Protein AF-A0A831L3G3-F1 (afdb_monomer_lite)

Structure (mmCIF, N/CA/C/O backbone):
data_AF-A0A831L3G3-F1
#
_entry.id   AF-A0A831L3G3-F1
#
loop_
_atom_site.group_PDB
_atom_site.id
_atom_site.type_symbol
_atom_site.label_atom_id
_atom_site.label_alt_id
_atom_site.label_comp_id
_atom_site.label_asym_id
_atom_site.label_entity_id
_atom_site.label_seq_id
_atom_site.pdbx_PDB_ins_code
_atom_site.Cartn_x
_atom_site.Cartn_y
_atom_site.Cartn_z
_atom_site.occupancy
_atom_site.B_iso_or_equiv
_atom_site.auth_seq_id
_atom_site.auth_comp_id
_atom_site.auth_asym_id
_atom_site.auth_atom_id
_atom_site.pdbx_PDB_model_num
ATOM 1 N N . MET A 1 1 ? 10.549 34.494 54.385 1.00 36.91 1 MET A N 1
ATOM 2 C CA . MET A 1 1 ? 11.029 34.010 53.073 1.00 36.91 1 MET A CA 1
ATOM 3 C C . MET A 1 1 ? 10.822 32.504 53.078 1.00 36.91 1 MET A C 1
ATOM 5 O O . MET A 1 1 ? 11.531 31.832 53.803 1.00 36.91 1 MET A O 1
ATOM 9 N N . ALA A 1 2 ? 9.693 31.962 52.619 1.00 36.47 2 ALA A N 1
ATOM 10 C CA . ALA A 1 2 ? 9.174 31.960 51.245 1.00 36.47 2 ALA A CA 1
ATOM 11 C C . ALA A 1 2 ? 10.222 31.425 50.256 1.00 36.47 2 ALA A C 1
ATOM 13 O O . ALA A 1 2 ? 11.212 32.097 49.989 1.00 36.47 2 ALA A O 1
ATOM 14 N N . GLY A 1 3 ? 9.981 30.210 49.768 1.00 32.12 3 GLY A N 1
ATOM 15 C CA . GLY A 1 3 ? 10.810 29.484 48.807 1.00 32.12 3 GLY A CA 1
ATOM 16 C C . GLY A 1 3 ? 10.182 28.121 48.523 1.00 32.12 3 GLY A C 1
ATOM 17 O O . GLY A 1 3 ? 10.725 27.090 48.896 1.00 32.12 3 GLY A O 1
ATOM 18 N N . MET A 1 4 ? 8.960 28.162 47.994 1.00 36.47 4 MET A N 1
ATOM 19 C CA . MET A 1 4 ? 8.080 27.034 47.696 1.00 36.47 4 MET A CA 1
ATOM 20 C C . MET A 1 4 ? 8.662 26.182 46.559 1.00 36.47 4 MET A C 1
ATOM 22 O O . MET A 1 4 ? 9.049 26.709 45.519 1.00 36.47 4 MET A O 1
ATOM 26 N N . VAL A 1 5 ? 8.707 24.868 46.776 1.00 42.56 5 VAL A N 1
ATOM 27 C CA . VAL A 1 5 ? 9.041 23.850 45.774 1.00 42.56 5 VAL A CA 1
ATOM 28 C C . VAL A 1 5 ? 7.926 23.815 44.727 1.00 42.56 5 VAL A C 1
ATOM 30 O O . VAL A 1 5 ? 6.792 23.467 45.045 1.00 42.56 5 VAL A O 1
ATOM 33 N N . LEU A 1 6 ? 8.243 24.165 43.481 1.00 36.78 6 LEU A N 1
ATOM 34 C CA . LEU A 1 6 ? 7.381 23.928 42.322 1.00 36.78 6 LEU A CA 1
ATOM 35 C C . LEU A 1 6 ? 7.695 22.533 41.768 1.00 36.78 6 LEU A C 1
ATOM 37 O O . LEU A 1 6 ? 8.490 22.365 40.849 1.00 36.78 6 LEU A O 1
ATOM 41 N N . LEU A 1 7 ? 7.075 21.518 42.372 1.00 40.22 7 LEU A N 1
ATOM 42 C CA . LEU A 1 7 ? 6.867 20.222 41.733 1.00 40.22 7 LEU A CA 1
ATOM 43 C C . LEU A 1 7 ? 5.755 20.427 40.703 1.00 40.22 7 LEU A C 1
ATOM 45 O O . LEU A 1 7 ? 4.578 20.509 41.051 1.00 40.22 7 LEU A O 1
ATOM 49 N N . GLY A 1 8 ? 6.153 20.597 39.443 1.00 34.41 8 GLY A N 1
ATOM 50 C CA . GLY A 1 8 ? 5.236 20.611 38.313 1.00 34.41 8 GLY A CA 1
ATOM 51 C C . GLY A 1 8 ? 4.519 19.270 38.240 1.00 34.41 8 GLY A C 1
ATOM 52 O O . GLY A 1 8 ? 5.101 18.264 37.845 1.00 34.41 8 GLY A O 1
ATOM 53 N N . VAL A 1 9 ? 3.260 19.263 38.664 1.00 39.62 9 VAL A N 1
ATOM 54 C CA . VAL A 1 9 ? 2.335 18.157 38.451 1.00 39.62 9 VAL A CA 1
ATOM 55 C C . VAL A 1 9 ? 2.093 18.092 36.946 1.00 39.62 9 VAL A C 1
ATOM 57 O O . VAL A 1 9 ? 1.363 18.914 36.399 1.00 39.62 9 VAL A O 1
ATOM 60 N N . MET A 1 10 ? 2.738 17.143 36.264 1.00 37.75 10 MET A N 1
ATOM 61 C CA . MET A 1 10 ? 2.259 16.707 34.958 1.00 37.75 10 MET A CA 1
ATOM 62 C C . MET A 1 10 ? 0.915 16.033 35.202 1.00 37.75 10 MET A C 1
ATOM 64 O O . MET A 1 10 ? 0.843 14.886 35.637 1.00 37.75 10 MET A O 1
ATOM 68 N N . THR A 1 11 ? -0.161 16.781 34.990 1.00 40.47 11 THR A N 1
ATOM 69 C CA . THR A 1 11 ? -1.482 16.204 34.795 1.00 40.47 11 THR A CA 1
ATOM 70 C C . THR A 1 11 ? -1.415 15.399 33.502 1.00 40.47 11 THR A C 1
ATOM 72 O O . THR A 1 11 ? -1.617 15.943 32.418 1.00 40.47 11 THR A O 1
ATOM 75 N N . ALA A 1 12 ? -1.077 14.113 33.608 1.00 42.53 12 ALA A N 1
ATOM 76 C CA . ALA A 1 12 ? -1.495 13.136 32.619 1.00 42.53 12 ALA A CA 1
ATOM 77 C C . ALA A 1 12 ? -3.026 13.215 32.602 1.00 42.53 12 ALA A C 1
ATOM 79 O O . ALA A 1 12 ? -3.686 12.756 33.536 1.00 42.53 12 ALA A O 1
ATOM 80 N N . GLY A 1 13 ? -3.585 13.921 31.617 1.00 40.03 13 GLY A N 1
ATOM 81 C CA . GLY A 1 13 ? -5.004 13.802 31.331 1.00 40.03 13 GLY A CA 1
ATOM 82 C C . GLY A 1 13 ? -5.242 12.328 31.048 1.00 40.03 13 GLY A C 1
ATOM 83 O O . GLY A 1 13 ? -4.620 11.782 30.143 1.00 40.03 13 GLY A O 1
ATOM 84 N N . CYS A 1 14 ? -6.045 11.663 31.876 1.00 44.00 14 CYS A N 1
ATOM 85 C CA . CYS A 1 14 ? -6.563 10.352 31.517 1.00 44.00 14 CYS A CA 1
ATOM 86 C C . CYS A 1 14 ? -7.507 10.595 30.343 1.00 44.00 14 CYS A C 1
ATOM 88 O O . CYS A 1 14 ? -8.668 10.934 30.560 1.00 44.00 14 CYS A O 1
ATOM 90 N N . ILE A 1 15 ? -6.970 10.529 29.126 1.00 56.84 15 ILE A N 1
ATOM 91 C CA . ILE A 1 15 ? -7.780 10.395 27.922 1.00 56.84 15 ILE A CA 1
ATOM 92 C C . ILE A 1 15 ? -8.532 9.078 28.093 1.00 56.84 15 ILE A C 1
ATOM 94 O O . ILE A 1 15 ? -7.974 8.081 28.565 1.00 56.84 15 ILE A O 1
ATOM 98 N N . SER A 1 16 ? -9.834 9.115 27.851 1.00 67.62 16 SER A N 1
ATOM 99 C CA . SER A 1 16 ? -10.646 7.908 27.953 1.00 67.62 16 SER A CA 1
ATOM 100 C C . SER A 1 16 ? -10.389 7.002 26.747 1.00 67.62 16 SER A C 1
ATOM 102 O O . SER A 1 16 ? -10.106 7.480 25.654 1.00 67.62 16 SER A O 1
ATOM 104 N N . THR A 1 17 ? -10.545 5.690 26.921 1.00 77.75 17 THR A N 1
ATOM 105 C CA . THR A 1 17 ? -10.412 4.713 25.824 1.00 77.75 17 THR A CA 1
ATOM 106 C C . THR A 1 17 ? -11.330 5.029 24.634 1.00 77.75 17 THR A C 1
ATOM 108 O O . THR A 1 17 ? -10.999 4.711 23.500 1.00 77.75 17 THR A O 1
ATOM 111 N N . GLU A 1 18 ? -12.472 5.678 24.878 1.00 83.44 18 GLU A N 1
ATOM 112 C CA . GLU A 1 18 ? -13.407 6.122 23.836 1.00 83.44 18 GLU A CA 1
ATOM 113 C C . GLU A 1 18 ? -12.810 7.243 22.967 1.00 83.44 18 GLU A C 1
ATOM 115 O O . GLU A 1 18 ? -12.861 7.162 21.743 1.00 83.44 18 GLU A O 1
ATOM 120 N N . GLU A 1 19 ? -12.151 8.235 23.577 1.00 86.12 19 GLU A N 1
ATOM 121 C CA . GLU A 1 19 ? -11.473 9.319 22.849 1.00 86.12 19 GLU A CA 1
ATOM 122 C C . GLU A 1 19 ? -10.287 8.805 22.012 1.00 86.12 19 GLU A C 1
ATOM 124 O O . GLU A 1 19 ? -10.089 9.263 20.887 1.00 86.12 19 GLU A O 1
ATOM 129 N N . GLU A 1 20 ? -9.519 7.836 22.525 1.00 87.19 20 GLU A N 1
ATOM 130 C CA . GLU A 1 20 ? -8.403 7.207 21.796 1.00 87.19 20 GLU A CA 1
ATOM 131 C C . GLU A 1 20 ? -8.887 6.423 20.562 1.00 87.19 20 GLU A C 1
ATOM 133 O O . GLU A 1 20 ? -8.280 6.484 19.488 1.00 87.19 20 GLU A O 1
ATOM 138 N N . VAL A 1 21 ? -10.005 5.703 20.701 1.00 90.69 21 VAL A N 1
ATOM 139 C CA . VAL A 1 21 ? -10.651 4.959 19.609 1.00 90.69 21 VAL A CA 1
ATOM 140 C C . VAL A 1 21 ? -11.196 5.910 18.539 1.00 90.69 21 VAL A C 1
ATOM 142 O O . VAL A 1 21 ? -10.966 5.688 17.346 1.00 90.69 21 VAL A O 1
ATOM 145 N N . ASP A 1 22 ? -11.854 6.997 18.944 1.00 92.56 22 ASP A N 1
ATOM 146 C CA . ASP A 1 22 ? -12.369 8.014 18.023 1.00 92.56 22 ASP A CA 1
ATOM 147 C C . ASP A 1 22 ? -11.246 8.728 17.256 1.00 92.56 22 ASP A C 1
ATOM 149 O O . ASP A 1 22 ? -11.358 8.961 16.045 1.00 92.56 22 ASP A O 1
ATOM 153 N N . GLU A 1 23 ? -10.137 9.046 17.930 1.00 92.75 23 GLU A N 1
ATOM 154 C CA . GLU A 1 23 ? -8.957 9.626 17.289 1.00 92.75 23 GLU A CA 1
ATOM 155 C C . GLU A 1 23 ? -8.369 8.669 16.245 1.00 92.75 23 GLU A C 1
ATOM 157 O O . GLU A 1 23 ? -8.164 9.067 15.092 1.00 92.75 23 GLU A O 1
ATOM 162 N N . ALA A 1 24 ? -8.164 7.400 16.609 1.00 94.31 24 ALA A N 1
ATOM 163 C CA . ALA A 1 24 ? -7.641 6.394 15.691 1.00 94.31 24 ALA A CA 1
ATOM 164 C C . ALA A 1 24 ? -8.543 6.208 14.468 1.00 94.31 24 ALA A C 1
ATOM 166 O O . ALA A 1 24 ? -8.056 6.170 13.339 1.00 94.31 24 ALA A O 1
ATOM 167 N N . ARG A 1 25 ? -9.864 6.162 14.664 1.00 94.56 25 ARG A N 1
ATOM 168 C CA . ARG A 1 25 ? -10.847 6.073 13.578 1.00 94.56 25 ARG A CA 1
ATOM 169 C C . ARG A 1 25 ? -10.761 7.280 12.640 1.00 94.56 25 ARG A C 1
ATOM 171 O O . ARG A 1 25 ? -10.766 7.119 11.419 1.00 94.56 25 ARG A O 1
ATOM 178 N N . SER A 1 26 ? -10.661 8.487 13.197 1.00 96.19 26 SER A N 1
ATOM 179 C CA . SER A 1 26 ? -10.530 9.728 12.426 1.00 96.19 26 SER A CA 1
ATOM 180 C C . SER A 1 26 ? -9.242 9.751 11.595 1.00 96.19 26 SER A C 1
ATOM 182 O O . SER A 1 26 ? -9.272 10.041 10.395 1.00 96.19 26 SER A O 1
ATOM 184 N N . LEU A 1 27 ? -8.111 9.390 12.207 1.00 96.50 27 LEU A N 1
ATOM 185 C CA . LEU A 1 27 ? -6.812 9.320 11.538 1.00 96.50 27 LEU A CA 1
ATOM 186 C C . LEU A 1 27 ? -6.778 8.223 10.468 1.00 96.50 27 LEU A C 1
ATOM 188 O O . LEU A 1 27 ? -6.324 8.484 9.353 1.00 96.50 27 LEU A O 1
ATOM 192 N N . MET A 1 28 ? -7.330 7.043 10.754 1.00 96.50 28 MET A N 1
ATOM 193 C CA . MET A 1 28 ? -7.447 5.956 9.784 1.00 96.50 28 MET A CA 1
ATOM 194 C C . MET A 1 28 ? -8.277 6.387 8.569 1.00 96.50 28 MET A C 1
ATOM 196 O O . MET A 1 28 ? -7.815 6.247 7.439 1.00 96.50 28 MET A O 1
ATOM 200 N N . ALA A 1 29 ? -9.452 6.992 8.778 1.00 95.81 29 ALA A N 1
ATOM 201 C CA . ALA A 1 29 ? -10.283 7.488 7.681 1.00 95.81 29 ALA A CA 1
ATOM 202 C C . ALA A 1 29 ? -9.549 8.542 6.833 1.00 95.81 29 ALA A C 1
ATOM 204 O O . ALA A 1 29 ? -9.669 8.576 5.607 1.00 95.81 29 ALA A O 1
ATOM 205 N N . LYS A 1 30 ? -8.746 9.398 7.473 1.00 96.62 30 LYS A N 1
ATOM 206 C CA . LYS A 1 30 ? -7.916 10.392 6.787 1.00 96.62 30 LYS A CA 1
ATOM 207 C C . LYS A 1 30 ? -6.805 9.743 5.950 1.00 96.62 30 LYS A C 1
ATOM 209 O O . LYS A 1 30 ? -6.562 10.190 4.825 1.00 96.62 30 LYS A O 1
ATOM 214 N N . GLY A 1 31 ? -6.163 8.698 6.473 1.00 96.38 31 GLY A N 1
ATOM 215 C CA . GLY A 1 31 ? -5.193 7.880 5.744 1.00 96.38 31 GLY A CA 1
ATOM 216 C C . GLY A 1 31 ? -5.830 7.179 4.541 1.00 96.38 31 GLY A C 1
ATOM 217 O O . GLY A 1 31 ? -5.303 7.263 3.431 1.00 96.38 31 GLY A O 1
ATOM 218 N N . ASP A 1 32 ? -7.016 6.592 4.718 1.00 96.12 32 ASP A N 1
ATOM 219 C CA . ASP A 1 32 ? -7.775 5.933 3.647 1.00 96.12 32 ASP A CA 1
ATOM 220 C C . ASP A 1 32 ? -8.143 6.909 2.521 1.00 96.12 32 ASP A C 1
ATOM 222 O O . ASP A 1 32 ? -7.976 6.588 1.344 1.00 96.12 32 ASP A O 1
ATOM 226 N N . VAL A 1 33 ? -8.576 8.132 2.852 1.00 96.44 33 VAL A N 1
ATOM 227 C CA . VAL A 1 33 ? -8.851 9.179 1.851 1.00 96.44 33 VAL A CA 1
ATOM 228 C C . VAL A 1 33 ? -7.597 9.517 1.045 1.00 96.44 33 VAL A C 1
ATOM 230 O O . VAL A 1 33 ? -7.672 9.656 -0.177 1.00 96.44 33 VAL A O 1
ATOM 233 N N . ARG A 1 34 ? -6.435 9.636 1.696 1.00 95.00 34 ARG A N 1
ATOM 234 C CA . ARG A 1 34 ? -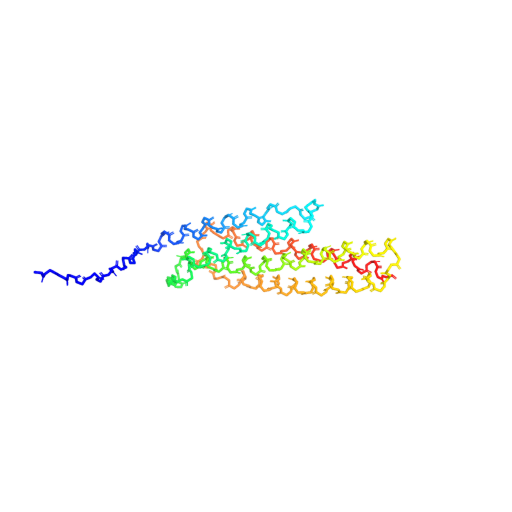5.169 9.922 1.006 1.00 95.00 34 ARG A CA 1
ATOM 235 C C . ARG A 1 34 ? -4.745 8.775 0.101 1.00 95.00 34 ARG A C 1
ATOM 237 O O . ARG A 1 34 ? -4.423 9.031 -1.059 1.00 95.00 34 ARG A O 1
ATOM 244 N N . LEU A 1 35 ? -4.813 7.540 0.592 1.00 94.88 35 LEU A N 1
ATOM 245 C CA . LEU A 1 35 ? -4.522 6.341 -0.188 1.00 94.88 35 LEU A CA 1
ATOM 246 C C . LEU A 1 35 ? -5.444 6.235 -1.415 1.00 94.88 35 LEU A C 1
ATOM 248 O O . LEU A 1 35 ? -4.971 6.013 -2.527 1.00 94.88 35 LEU A O 1
ATOM 252 N N . ALA A 1 36 ? -6.746 6.466 -1.238 1.00 94.06 36 ALA A N 1
ATOM 253 C CA . ALA A 1 36 ? -7.723 6.447 -2.326 1.00 94.06 36 ALA A CA 1
ATOM 254 C C . ALA A 1 36 ? -7.556 7.613 -3.320 1.00 94.06 36 ALA A C 1
ATOM 256 O O . ALA A 1 36 ? -7.992 7.510 -4.464 1.00 94.06 36 ALA A O 1
ATOM 257 N N . SER A 1 37 ? -6.928 8.719 -2.906 1.00 95.75 37 SER A N 1
ATOM 258 C CA . SER A 1 37 ? -6.680 9.890 -3.761 1.00 95.75 37 SER A CA 1
ATOM 259 C C . SER A 1 37 ? -5.496 9.739 -4.720 1.00 95.75 37 SER A C 1
ATOM 261 O O . SER A 1 37 ? -5.232 10.653 -5.510 1.00 95.75 37 SER A O 1
ATOM 263 N N . VAL A 1 38 ? -4.747 8.637 -4.630 1.00 96.62 38 VAL A N 1
ATOM 264 C CA . VAL A 1 38 ? -3.646 8.338 -5.547 1.00 96.62 38 VAL A CA 1
ATOM 265 C C . VAL A 1 38 ? -4.219 7.977 -6.915 1.00 96.62 38 VAL A C 1
ATOM 267 O O . VAL A 1 38 ? -4.827 6.918 -7.086 1.00 96.62 38 VAL A O 1
ATOM 270 N N . ASP A 1 39 ? -3.989 8.834 -7.908 1.00 95.56 39 ASP A N 1
ATOM 271 C CA . ASP A 1 39 ? -4.272 8.511 -9.301 1.00 95.56 39 ASP A CA 1
ATOM 272 C C . ASP A 1 39 ? -3.010 7.964 -9.958 1.00 95.56 39 ASP A C 1
ATOM 274 O O . ASP A 1 39 ? -2.217 8.667 -10.578 1.00 95.56 39 ASP A O 1
ATOM 278 N N . TRP A 1 40 ? -2.867 6.652 -9.860 1.00 92.81 40 TRP A N 1
ATOM 279 C CA . TRP A 1 40 ? -1.750 5.898 -10.408 1.00 92.81 40 TRP A CA 1
ATOM 280 C C . TRP A 1 40 ? -1.551 5.985 -11.931 1.00 92.81 40 TRP A C 1
ATOM 282 O O . TRP A 1 40 ? -0.630 5.354 -12.454 1.00 92.81 40 TRP A O 1
ATOM 292 N N . ASN A 1 41 ? -2.451 6.639 -12.666 1.00 90.75 41 ASN A N 1
ATOM 293 C CA . ASN A 1 41 ? -2.335 6.800 -14.114 1.00 90.75 41 ASN A CA 1
ATOM 294 C C . ASN A 1 41 ? -1.919 8.218 -14.514 1.00 90.75 41 ASN A C 1
ATOM 296 O O . ASN A 1 41 ? -1.439 8.403 -15.631 1.00 90.75 41 ASN A O 1
ATOM 300 N N . THR A 1 42 ? -2.143 9.210 -13.647 1.00 93.06 42 THR A N 1
ATOM 301 C CA . THR A 1 42 ? -1.933 10.626 -13.980 1.00 93.06 42 THR A CA 1
ATOM 302 C C . THR A 1 42 ? -0.991 11.345 -13.023 1.00 93.06 42 THR A C 1
ATOM 304 O O . THR A 1 42 ? -0.301 12.273 -13.450 1.00 93.06 42 THR A O 1
ATOM 307 N N . ASP A 1 43 ? -0.916 10.920 -11.761 1.00 95.50 43 ASP A N 1
ATOM 308 C CA . ASP A 1 43 ? 0.006 11.505 -10.799 1.00 95.50 43 ASP A CA 1
ATOM 309 C C . ASP A 1 43 ? 1.458 11.129 -11.159 1.00 95.50 43 ASP A C 1
ATOM 311 O O . ASP A 1 43 ? 1.756 9.956 -11.406 1.00 95.50 43 ASP A O 1
ATOM 315 N N . PRO A 1 44 ? 2.401 12.090 -11.159 1.00 93.25 44 PRO A N 1
ATOM 316 C CA . PRO A 1 44 ? 3.817 11.774 -11.304 1.00 93.25 44 PRO A CA 1
ATOM 317 C C . PRO A 1 44 ? 4.351 11.056 -10.047 1.00 93.25 44 PRO A C 1
ATOM 319 O O . PRO A 1 44 ? 3.819 11.284 -8.954 1.00 93.25 44 PRO A O 1
ATOM 322 N N . PRO A 1 45 ? 5.441 10.265 -10.153 1.00 91.50 45 PRO A N 1
ATOM 323 C CA . PRO A 1 45 ? 5.944 9.431 -9.056 1.00 91.50 45 PRO A CA 1
ATOM 324 C C . PRO A 1 45 ? 6.111 10.164 -7.719 1.00 91.50 45 PRO A C 1
ATOM 326 O O . PRO A 1 45 ? 5.593 9.703 -6.710 1.00 91.50 45 PRO A O 1
ATOM 329 N N . GLY A 1 46 ? 6.708 11.361 -7.713 1.00 92.81 46 GLY A N 1
ATOM 330 C CA . GLY A 1 46 ? 6.890 12.134 -6.476 1.00 92.81 46 GLY A CA 1
ATOM 331 C C . GLY A 1 46 ? 5.588 12.640 -5.832 1.00 92.81 46 GLY A C 1
ATOM 332 O O . GLY A 1 46 ? 5.540 12.857 -4.624 1.00 92.81 46 GLY A O 1
ATOM 333 N N . ILE A 1 47 ? 4.506 12.817 -6.603 1.00 96.81 47 ILE A N 1
ATOM 334 C CA . ILE A 1 47 ? 3.185 13.161 -6.046 1.00 96.81 47 ILE A CA 1
ATOM 335 C C . ILE A 1 47 ? 2.511 11.921 -5.460 1.00 96.81 47 ILE A C 1
ATOM 337 O O . ILE A 1 47 ? 1.898 12.018 -4.396 1.00 96.81 47 ILE A O 1
ATOM 341 N N . ILE A 1 48 ? 2.650 10.765 -6.118 1.00 97.56 48 ILE A N 1
ATOM 342 C CA . ILE A 1 48 ? 2.199 9.479 -5.573 1.00 97.56 48 ILE A CA 1
ATOM 343 C C . ILE A 1 48 ? 2.911 9.217 -4.242 1.00 97.56 48 ILE A C 1
ATOM 345 O O . ILE A 1 48 ? 2.244 9.009 -3.230 1.00 97.56 48 ILE A O 1
ATOM 349 N N . GLU A 1 49 ? 4.241 9.316 -4.223 1.00 97.56 49 GLU A N 1
ATOM 350 C CA . GLU A 1 49 ? 5.069 9.135 -3.028 1.00 97.56 49 GLU A CA 1
ATOM 351 C C . GLU A 1 49 ? 4.595 10.036 -1.883 1.00 97.56 49 GLU A C 1
ATOM 353 O O . GLU A 1 49 ? 4.287 9.554 -0.796 1.00 97.56 49 GLU A O 1
ATOM 358 N N . ALA A 1 50 ? 4.436 11.341 -2.133 1.00 97.88 50 ALA A N 1
ATOM 359 C CA . ALA A 1 50 ? 4.005 12.290 -1.110 1.00 97.88 50 ALA A CA 1
ATOM 360 C C . ALA A 1 50 ? 2.626 11.947 -0.515 1.00 97.88 50 ALA A C 1
ATOM 362 O O . ALA A 1 50 ? 2.424 12.076 0.697 1.00 97.88 50 ALA A O 1
ATOM 363 N N . LYS A 1 51 ? 1.672 11.497 -1.343 1.00 98.12 51 LYS A N 1
ATOM 364 C CA . LYS A 1 51 ? 0.346 11.053 -0.879 1.00 98.12 51 LYS A CA 1
ATOM 365 C C . LYS A 1 51 ? 0.449 9.787 -0.026 1.00 98.12 51 LYS A C 1
ATOM 367 O O . LYS A 1 51 ? -0.193 9.722 1.024 1.00 98.12 51 LYS A O 1
ATOM 372 N N . LEU A 1 52 ? 1.261 8.817 -0.449 1.00 98.19 52 LEU A N 1
ATOM 373 C CA . LEU A 1 52 ? 1.471 7.554 0.261 1.00 98.19 52 LEU A CA 1
ATOM 374 C C . LEU A 1 52 ? 2.198 7.758 1.593 1.00 98.19 52 LEU A C 1
ATOM 376 O O . LEU A 1 52 ? 1.731 7.260 2.611 1.00 98.19 52 LEU A O 1
ATOM 380 N N . VAL A 1 53 ? 3.269 8.556 1.628 1.00 98.31 53 VAL A N 1
ATOM 381 C CA . VAL A 1 53 ? 3.977 8.913 2.870 1.00 98.31 53 VAL A CA 1
ATOM 382 C C . VAL A 1 53 ? 3.042 9.630 3.841 1.00 98.31 53 VAL A C 1
ATOM 384 O O . VAL A 1 53 ? 3.026 9.321 5.030 1.00 98.31 53 VAL A O 1
ATOM 387 N N . ALA A 1 54 ? 2.215 10.559 3.351 1.00 97.75 54 ALA A N 1
ATOM 388 C CA . ALA A 1 54 ? 1.238 11.228 4.200 1.00 97.75 54 ALA A CA 1
ATOM 389 C C . ALA A 1 54 ? 0.198 10.249 4.770 1.00 97.75 54 ALA A C 1
ATOM 391 O O . ALA A 1 54 ? -0.105 10.342 5.956 1.00 97.75 54 ALA A O 1
ATOM 392 N N . ALA A 1 55 ? -0.307 9.310 3.959 1.00 98.12 55 ALA A N 1
ATOM 393 C CA . ALA A 1 55 ? -1.222 8.264 4.419 1.00 98.12 55 ALA A CA 1
ATOM 394 C C . ALA A 1 55 ? -0.565 7.353 5.467 1.00 98.12 55 ALA A C 1
ATOM 396 O O . ALA A 1 55 ? -1.164 7.081 6.503 1.00 98.12 55 ALA A O 1
ATOM 397 N N . HIS A 1 56 ? 0.684 6.937 5.230 1.00 98.19 56 HIS A N 1
ATOM 398 C CA . HIS A 1 56 ? 1.465 6.132 6.167 1.00 98.19 56 HIS A CA 1
ATOM 399 C C . HIS A 1 56 ? 1.576 6.815 7.533 1.00 98.19 56 HIS A C 1
ATOM 401 O O . HIS A 1 56 ? 1.293 6.196 8.550 1.00 98.19 56 HIS A O 1
ATOM 407 N N . ILE A 1 57 ? 1.896 8.113 7.553 1.00 97.94 57 ILE A N 1
ATOM 408 C CA . ILE A 1 57 ? 1.980 8.897 8.791 1.00 97.94 57 ILE A CA 1
ATOM 409 C C . ILE A 1 57 ? 0.639 8.923 9.534 1.00 97.94 57 ILE A C 1
ATOM 411 O O . ILE A 1 57 ? 0.631 8.802 10.757 1.00 97.94 57 ILE A O 1
ATOM 415 N N . ASP A 1 58 ? -0.501 9.087 8.850 1.00 98.12 58 ASP A N 1
ATOM 416 C CA . ASP A 1 58 ? -1.784 9.043 9.562 1.00 98.12 58 ASP A CA 1
ATOM 417 C C . ASP A 1 58 ? -2.079 7.655 10.122 1.00 98.12 58 ASP A C 1
ATOM 419 O O . ASP A 1 58 ? -2.595 7.573 11.230 1.00 98.12 58 ASP A O 1
ATOM 423 N N . PHE A 1 59 ? -1.754 6.582 9.393 1.00 98.19 59 PHE A N 1
ATOM 424 C CA . PHE A 1 59 ? -1.957 5.220 9.880 1.00 98.19 59 PHE A CA 1
ATOM 425 C C . PHE A 1 59 ? -1.052 4.898 11.073 1.00 98.19 59 PHE A C 1
ATOM 427 O O . PHE A 1 59 ? -1.532 4.333 12.048 1.00 98.19 59 PHE A O 1
ATOM 434 N N . GLU A 1 60 ? 0.215 5.311 11.051 1.00 97.94 60 GLU A N 1
ATOM 435 C CA . GLU A 1 60 ? 1.129 5.178 12.194 1.00 97.94 60 GLU A CA 1
ATOM 436 C C . GLU A 1 60 ? 0.612 5.945 13.420 1.00 97.94 60 GLU A C 1
ATOM 438 O O . GLU A 1 60 ? 0.569 5.407 14.527 1.00 97.94 60 GLU A O 1
ATOM 443 N N . ASN A 1 61 ? 0.131 7.177 13.227 1.00 96.81 61 ASN A N 1
ATOM 444 C CA . ASN A 1 61 ? -0.474 7.948 14.314 1.00 96.81 61 ASN A CA 1
ATOM 445 C C . ASN A 1 61 ? -1.773 7.298 14.821 1.00 96.81 61 ASN A C 1
ATOM 447 O O . ASN A 1 61 ? -1.982 7.221 16.028 1.00 96.81 61 ASN A O 1
ATOM 451 N N . ALA A 1 62 ? -2.618 6.786 13.920 1.00 96.25 62 ALA A N 1
ATOM 452 C CA . ALA A 1 62 ? -3.839 6.071 14.284 1.00 96.25 62 ALA A CA 1
ATOM 453 C C . ALA A 1 62 ? -3.520 4.818 15.108 1.00 96.25 62 ALA A C 1
ATOM 455 O O . ALA A 1 62 ? -4.168 4.554 16.118 1.00 96.25 62 ALA A O 1
ATOM 456 N N . TYR A 1 63 ? -2.499 4.063 14.693 1.00 95.62 63 TYR A N 1
ATOM 457 C CA . TYR A 1 63 ? -2.042 2.876 15.401 1.00 95.62 63 TYR A CA 1
ATOM 458 C C . TYR A 1 63 ? -1.553 3.238 16.802 1.00 95.62 63 TYR A C 1
ATOM 460 O O . TYR A 1 63 ? -1.932 2.579 17.768 1.00 95.62 63 TYR A O 1
ATOM 468 N N . ALA A 1 64 ? -0.766 4.309 16.931 1.00 94.12 64 ALA A N 1
ATOM 469 C CA . ALA A 1 64 ? -0.264 4.781 18.216 1.00 94.12 64 ALA A CA 1
ATOM 470 C C . ALA A 1 64 ? -1.395 5.110 19.209 1.00 94.12 64 ALA A C 1
ATOM 472 O O . ALA A 1 64 ? -1.262 4.758 20.383 1.00 94.12 64 ALA A O 1
ATOM 473 N N . SER A 1 65 ? -2.513 5.691 18.748 1.00 91.44 65 SER A N 1
ATOM 474 C CA . SER A 1 65 ? -3.680 5.986 19.597 1.00 91.44 65 SER A CA 1
ATOM 475 C C . SER A 1 65 ? -4.335 4.721 20.172 1.00 91.44 65 SER A C 1
ATOM 477 O O . SER A 1 65 ? -4.763 4.729 21.319 1.00 91.44 65 SER A O 1
ATOM 479 N N . VAL A 1 66 ? -4.369 3.599 19.438 1.00 91.69 66 VAL A N 1
ATOM 480 C CA . VAL A 1 66 ? -5.001 2.347 19.919 1.00 91.69 66 VAL A CA 1
ATOM 481 C C . VAL A 1 66 ? -4.018 1.286 20.411 1.00 91.69 66 VAL A C 1
ATOM 483 O O . VAL A 1 66 ? -4.451 0.275 20.963 1.00 91.69 66 VAL A O 1
ATOM 486 N N . ALA A 1 67 ? -2.706 1.459 20.244 1.00 87.88 67 ALA A N 1
ATOM 487 C CA . ALA A 1 67 ? -1.703 0.441 20.576 1.00 87.88 67 ALA A CA 1
ATOM 488 C C . ALA A 1 67 ? -1.662 0.089 22.075 1.00 87.88 67 ALA A C 1
ATOM 490 O O . ALA A 1 67 ? -1.395 -1.058 22.433 1.00 87.88 67 ALA A O 1
ATOM 491 N N . GLY A 1 68 ? -1.941 1.064 22.947 1.00 82.69 68 GLY A N 1
ATOM 492 C CA . GLY A 1 68 ? -1.910 0.905 24.406 1.00 82.69 68 GLY A CA 1
ATOM 493 C C . GLY A 1 68 ? -3.179 0.306 25.020 1.00 82.69 68 GLY A C 1
ATOM 494 O O . GLY A 1 68 ? -3.171 -0.074 26.193 1.00 82.69 68 GLY A O 1
ATOM 495 N N . ILE A 1 69 ? -4.265 0.199 24.251 1.00 85.62 69 ILE A N 1
ATOM 496 C CA . ILE A 1 69 ? -5.557 -0.258 24.765 1.00 85.62 69 ILE A CA 1
ATOM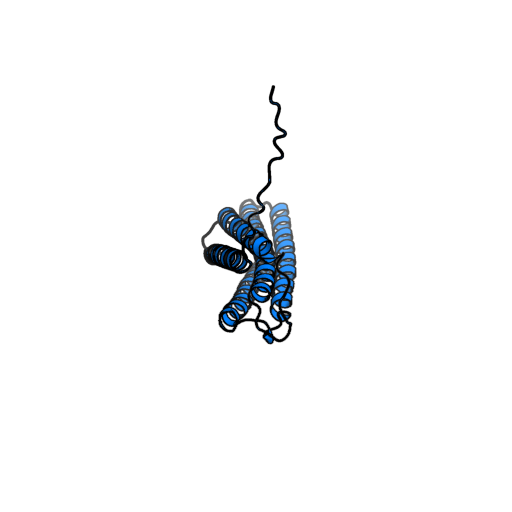 497 C C . ILE A 1 69 ? -5.499 -1.774 24.995 1.00 85.62 69 ILE A C 1
ATOM 499 O O . ILE A 1 69 ? -5.194 -2.552 24.090 1.00 85.62 69 ILE A O 1
ATOM 503 N N . SER A 1 70 ? -5.791 -2.238 26.209 1.00 80.25 70 SER A N 1
ATOM 504 C CA . SER A 1 70 ? -5.864 -3.682 26.453 1.00 80.25 70 SER A CA 1
ATOM 505 C C . SER A 1 70 ? -7.042 -4.275 25.676 1.00 80.25 70 SER A C 1
ATOM 507 O O . SER A 1 70 ? -8.135 -3.714 25.756 1.00 80.25 70 SER A O 1
ATOM 509 N N . PRO A 1 71 ? -6.854 -5.387 24.941 1.00 72.44 71 PRO A N 1
ATOM 510 C CA . PRO A 1 71 ? -7.970 -6.041 24.278 1.00 72.44 71 PRO A CA 1
ATOM 511 C C . PRO A 1 71 ? -9.032 -6.443 25.309 1.00 72.44 71 PRO A C 1
ATOM 513 O O . PRO A 1 71 ? -8.699 -6.908 26.404 1.00 72.44 71 PRO A O 1
ATOM 516 N N . GLY A 1 72 ? -10.299 -6.262 24.951 1.00 76.62 72 GLY A N 1
ATOM 517 C CA . GLY A 1 72 ? -11.447 -6.764 25.692 1.00 76.62 72 GLY A CA 1
ATOM 518 C C . GLY A 1 72 ? -11.514 -8.293 25.680 1.00 76.62 72 GLY A C 1
ATOM 519 O O . GLY A 1 72 ? -10.568 -8.986 25.292 1.00 76.62 72 GLY A O 1
ATOM 520 N N . LYS A 1 73 ? -12.646 -8.851 26.116 1.00 78.94 73 LYS A N 1
ATOM 521 C CA . LYS A 1 73 ? -12.823 -10.308 26.112 1.00 78.94 73 LYS A CA 1
ATOM 522 C C . LYS A 1 73 ? -12.805 -10.854 24.683 1.00 78.94 73 LYS A C 1
ATOM 524 O O . LYS A 1 73 ? -13.322 -10.230 23.762 1.00 78.94 73 LYS A O 1
ATOM 529 N N . GLU A 1 74 ? -12.225 -12.037 24.504 1.00 76.31 74 GLU A N 1
ATOM 530 C CA . GLU A 1 74 ? -12.057 -12.653 23.181 1.00 76.31 74 GLU A CA 1
ATOM 531 C C . GLU A 1 74 ? -13.376 -13.074 22.512 1.00 76.31 74 GLU A C 1
ATOM 533 O O . GLU A 1 74 ? -13.407 -13.274 21.300 1.00 76.31 74 GLU A O 1
ATOM 538 N N . ASP A 1 75 ? -14.457 -13.214 23.279 1.00 78.88 75 ASP A N 1
ATOM 539 C CA . ASP A 1 75 ? -15.782 -13.638 22.825 1.00 78.88 75 ASP A CA 1
ATOM 540 C C . ASP A 1 75 ? -16.756 -12.477 22.565 1.00 78.88 75 ASP A C 1
ATOM 542 O O . ASP A 1 75 ? -17.904 -12.708 22.179 1.00 78.88 75 ASP A O 1
ATOM 546 N N . GLU A 1 76 ? -16.307 -11.232 22.735 1.00 84.44 76 GLU A N 1
ATOM 547 C CA . GLU A 1 76 ? -17.118 -10.030 22.544 1.00 84.44 76 GLU A CA 1
ATOM 548 C C . GLU A 1 76 ? -16.526 -9.143 21.427 1.00 84.44 76 GLU A C 1
ATOM 550 O O . GLU A 1 76 ? -15.304 -9.100 21.244 1.00 84.44 76 GLU A O 1
ATOM 555 N N . PRO A 1 77 ? -17.366 -8.426 20.651 1.00 88.44 77 PRO A N 1
ATOM 556 C CA . PRO A 1 77 ? -16.881 -7.425 19.710 1.00 88.44 77 PRO A CA 1
ATOM 557 C C . PRO A 1 77 ? -16.056 -6.346 20.417 1.00 88.44 77 PRO A C 1
ATOM 559 O O . PRO A 1 77 ? -16.502 -5.763 21.405 1.00 88.44 77 PRO A O 1
ATOM 562 N N . ASP A 1 78 ? -14.882 -6.058 19.869 1.00 91.38 78 ASP A N 1
ATOM 563 C CA . ASP A 1 78 ? -13.917 -5.110 20.413 1.00 91.38 78 ASP A CA 1
ATOM 564 C C . ASP A 1 78 ? -13.421 -4.205 19.283 1.00 91.38 78 ASP A C 1
ATOM 566 O O . ASP A 1 78 ? -12.708 -4.626 18.367 1.00 91.38 78 ASP A O 1
ATOM 570 N N . GLU A 1 79 ? -13.846 -2.947 19.339 1.00 91.19 79 GLU A N 1
ATOM 571 C CA . GLU A 1 79 ? -13.511 -1.954 18.328 1.00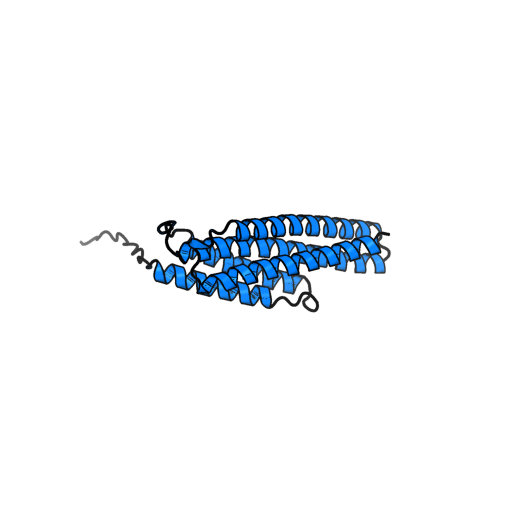 91.19 79 GLU A CA 1
ATOM 572 C C . GLU A 1 79 ? -12.025 -1.586 18.339 1.00 91.19 79 GLU A C 1
ATOM 574 O O . GLU A 1 79 ? -11.424 -1.473 17.273 1.00 91.19 79 GLU A O 1
ATOM 579 N N . ALA A 1 80 ? -11.411 -1.448 19.516 1.00 91.38 80 ALA A N 1
ATOM 580 C CA . ALA A 1 80 ? -10.000 -1.089 19.622 1.00 91.38 80 ALA A CA 1
ATOM 581 C C . ALA A 1 80 ? -9.110 -2.198 19.046 1.00 91.38 80 ALA A C 1
ATOM 583 O O . ALA A 1 80 ? -8.146 -1.912 18.332 1.00 91.38 80 ALA A O 1
ATOM 584 N N . TYR A 1 81 ? -9.466 -3.463 19.299 1.00 92.56 81 TYR A N 1
ATOM 585 C CA . TYR A 1 81 ? -8.846 -4.612 18.637 1.00 92.56 81 TYR A CA 1
ATOM 586 C C . TYR A 1 81 ? -9.018 -4.540 17.115 1.00 92.56 81 TYR A C 1
ATOM 588 O O . TYR A 1 81 ? -8.027 -4.561 16.388 1.00 92.56 81 TYR A O 1
ATOM 596 N N . ALA A 1 82 ? -10.257 -4.416 16.626 1.00 93.62 82 ALA A N 1
ATOM 597 C CA . ALA A 1 82 ? -10.533 -4.414 15.192 1.00 93.62 82 ALA A CA 1
ATOM 598 C C . ALA A 1 82 ? -9.818 -3.267 14.457 1.00 93.62 82 ALA A C 1
ATOM 600 O O . ALA A 1 82 ? -9.269 -3.484 13.376 1.00 93.62 82 ALA A O 1
ATOM 601 N N . LEU A 1 83 ? -9.784 -2.067 15.050 1.00 94.94 83 LEU A N 1
ATOM 602 C CA . LEU A 1 83 ? -9.058 -0.915 14.514 1.00 94.94 83 LEU A CA 1
ATOM 603 C C . LEU A 1 83 ? -7.561 -1.187 14.468 1.00 94.94 83 LEU A C 1
ATOM 605 O O . LEU A 1 83 ? -6.946 -0.965 13.431 1.00 94.94 83 LEU A O 1
ATOM 609 N N . ARG A 1 84 ? -6.972 -1.697 15.553 1.00 94.62 84 ARG A N 1
ATOM 610 C CA . ARG A 1 84 ? -5.533 -1.971 15.609 1.00 94.62 84 ARG A CA 1
ATOM 611 C C . ARG A 1 84 ? -5.093 -2.927 14.506 1.00 94.62 84 ARG A C 1
ATOM 613 O O . ARG A 1 84 ? -4.157 -2.611 13.776 1.00 94.62 84 ARG A O 1
ATOM 620 N N . GLU A 1 85 ? -5.784 -4.055 14.367 1.00 95.31 85 GLU A N 1
ATOM 621 C CA . GLU A 1 85 ? -5.462 -5.062 13.350 1.00 95.31 85 GLU A CA 1
ATOM 622 C C . GLU A 1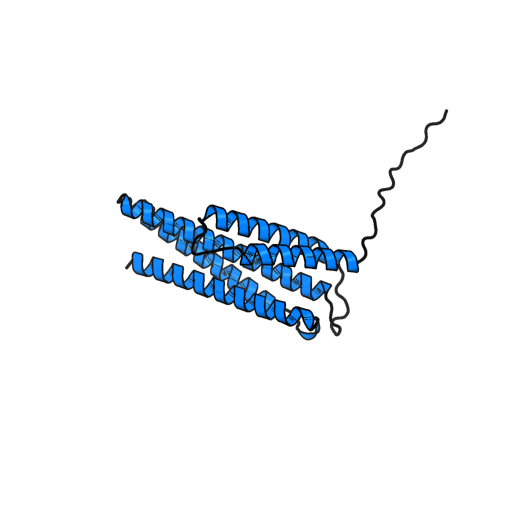 85 ? -5.631 -4.500 11.929 1.00 95.31 85 GLU A C 1
ATOM 624 O O . GLU A 1 85 ? -4.784 -4.689 11.052 1.00 95.31 85 GLU A O 1
ATOM 629 N N . LEU A 1 86 ? -6.711 -3.748 11.697 1.00 96.44 86 LEU A N 1
ATOM 630 C CA . LEU A 1 86 ? -6.986 -3.155 10.394 1.00 96.44 86 LEU A CA 1
ATOM 631 C C . LEU A 1 86 ? -5.972 -2.060 10.024 1.00 96.44 86 LEU A C 1
ATOM 633 O O . LEU A 1 86 ? -5.497 -2.029 8.887 1.00 96.44 86 LEU A O 1
ATOM 637 N N . ILE A 1 87 ? -5.604 -1.192 10.970 1.00 97.38 87 ILE A N 1
ATOM 638 C CA . ILE A 1 87 ? -4.595 -0.143 10.776 1.00 97.38 87 ILE A CA 1
ATOM 639 C C . ILE A 1 87 ? -3.218 -0.767 10.528 1.00 97.38 87 ILE A C 1
ATOM 641 O O . ILE A 1 87 ? -2.508 -0.331 9.624 1.00 97.38 87 ILE A O 1
ATOM 645 N N . GLN A 1 88 ? -2.851 -1.821 11.260 1.00 96.38 88 GLN A N 1
ATOM 646 C CA . GLN A 1 88 ? -1.594 -2.531 11.023 1.00 96.38 88 GLN A CA 1
ATOM 647 C C . GLN A 1 88 ? -1.521 -3.082 9.594 1.00 96.38 88 GLN A C 1
ATOM 649 O O . GLN A 1 88 ? -0.517 -2.897 8.907 1.00 96.38 88 GLN A O 1
ATOM 654 N N . SER A 1 89 ? -2.602 -3.690 9.099 1.00 96.81 89 SER A N 1
ATOM 655 C CA . SER A 1 89 ? -2.668 -4.114 7.699 1.00 96.81 89 SER A CA 1
ATOM 656 C C . SER A 1 89 ? -2.544 -2.935 6.722 1.00 96.81 89 SER A C 1
ATOM 658 O O . SER A 1 89 ? -1.851 -3.045 5.708 1.00 96.81 89 SER A O 1
ATOM 660 N N . ARG A 1 90 ? -3.165 -1.783 7.021 1.00 97.31 90 ARG A N 1
ATOM 661 C CA . ARG A 1 90 ? -3.046 -0.560 6.202 1.00 97.31 90 ARG A CA 1
ATOM 662 C C . ARG A 1 90 ? -1.612 -0.051 6.121 1.00 97.31 90 ARG A C 1
ATOM 664 O O . ARG A 1 90 ? -1.183 0.314 5.031 1.00 97.31 90 ARG A O 1
ATOM 671 N N . ILE A 1 91 ? -0.872 -0.066 7.227 1.00 98.12 91 ILE A N 1
ATOM 672 C CA . ILE A 1 91 ? 0.546 0.314 7.262 1.00 98.12 91 ILE A CA 1
ATOM 673 C C . ILE A 1 91 ? 1.346 -0.549 6.279 1.00 98.12 91 ILE A C 1
ATOM 675 O O . ILE A 1 91 ? 2.019 -0.007 5.402 1.00 98.12 91 ILE A O 1
ATOM 679 N N . ILE A 1 92 ? 1.199 -1.877 6.366 1.00 97.88 92 ILE A N 1
ATOM 680 C CA . ILE A 1 92 ? 1.892 -2.834 5.487 1.00 97.88 92 ILE A CA 1
ATOM 681 C C . ILE A 1 92 ? 1.487 -2.619 4.019 1.00 97.88 92 ILE A C 1
ATOM 683 O O . ILE A 1 92 ? 2.331 -2.618 3.124 1.00 97.88 92 ILE A O 1
ATOM 687 N N . LEU A 1 93 ? 0.199 -2.385 3.759 1.00 97.62 93 LEU A N 1
ATOM 688 C CA . LEU A 1 93 ? -0.306 -2.097 2.417 1.00 97.62 93 LEU A CA 1
ATOM 689 C C . LEU A 1 93 ? 0.303 -0.817 1.831 1.00 97.62 93 LEU A C 1
ATOM 691 O O . LEU A 1 93 ? 0.608 -0.778 0.640 1.00 97.62 93 LEU A O 1
ATOM 695 N N . VAL A 1 94 ? 0.493 0.234 2.634 1.00 98.12 94 VAL A N 1
ATOM 696 C CA . VAL A 1 94 ? 1.145 1.460 2.155 1.00 98.12 94 VAL A CA 1
ATOM 697 C C . VAL A 1 94 ? 2.621 1.217 1.846 1.00 98.12 94 VAL A C 1
ATOM 699 O O . VAL A 1 94 ? 3.106 1.749 0.850 1.00 98.12 94 VAL A O 1
ATOM 702 N N . SER A 1 95 ? 3.316 0.368 2.612 1.00 98.19 95 SER A N 1
ATOM 703 C CA . SER A 1 95 ? 4.671 -0.073 2.254 1.00 98.19 95 SER A CA 1
ATOM 704 C C . SER A 1 95 ? 4.692 -0.753 0.883 1.00 98.19 95 SER A C 1
ATOM 706 O O . SER A 1 95 ? 5.502 -0.378 0.041 1.00 98.19 95 SER A O 1
ATOM 708 N N . ALA A 1 96 ? 3.742 -1.650 0.593 1.00 98.25 96 ALA A N 1
ATOM 709 C CA . ALA A 1 96 ? 3.613 -2.225 -0.748 1.00 98.25 96 ALA A CA 1
ATOM 710 C C . ALA A 1 96 ? 3.371 -1.165 -1.834 1.00 98.25 96 ALA A C 1
ATOM 712 O O . ALA A 1 96 ? 3.958 -1.220 -2.913 1.00 98.25 96 ALA A O 1
ATOM 713 N N . ALA A 1 97 ? 2.497 -0.193 -1.568 1.00 98.19 97 ALA A N 1
ATOM 714 C CA . ALA A 1 97 ? 2.197 0.869 -2.520 1.00 98.19 97 ALA A CA 1
ATOM 715 C C . ALA A 1 97 ? 3.427 1.749 -2.816 1.00 98.19 97 ALA A C 1
ATOM 717 O O . ALA A 1 97 ? 3.627 2.144 -3.964 1.00 98.19 97 ALA A O 1
ATOM 718 N N . LEU A 1 98 ? 4.259 2.036 -1.812 1.00 98.38 98 LEU A N 1
ATOM 719 C CA . LEU A 1 98 ? 5.507 2.784 -1.990 1.00 98.38 98 LEU A CA 1
ATOM 720 C C . LEU A 1 98 ? 6.488 2.032 -2.897 1.00 98.38 98 LEU A C 1
ATOM 722 O O . LEU A 1 98 ? 7.033 2.628 -3.821 1.00 98.38 98 LEU A O 1
ATOM 726 N N . GLU A 1 99 ? 6.627 0.720 -2.717 1.00 98.38 99 GLU A N 1
ATOM 727 C CA . GLU A 1 99 ? 7.452 -0.127 -3.591 1.00 98.38 99 GLU A CA 1
ATOM 728 C C . GLU A 1 99 ? 6.919 -0.142 -5.039 1.00 98.38 99 GLU A C 1
ATOM 730 O O . GLU A 1 99 ? 7.673 0.032 -5.995 1.00 98.38 99 GLU A O 1
ATOM 735 N N . ILE A 1 100 ? 5.594 -0.234 -5.232 1.00 98.25 100 ILE A N 1
ATOM 736 C CA . ILE A 1 100 ? 4.972 -0.123 -6.569 1.00 98.25 100 ILE A CA 1
ATOM 737 C C . ILE A 1 100 ? 5.264 1.244 -7.206 1.00 98.25 100 ILE A C 1
ATOM 739 O O . ILE A 1 100 ? 5.495 1.336 -8.415 1.00 98.25 100 ILE A O 1
ATOM 743 N N . GLN A 1 101 ? 5.232 2.321 -6.419 1.00 97.94 101 GLN A N 1
ATOM 744 C CA . GLN A 1 101 ? 5.551 3.661 -6.902 1.00 97.94 101 GLN A CA 1
ATOM 745 C C . GLN A 1 101 ? 7.037 3.803 -7.259 1.00 97.94 101 GLN A C 1
ATOM 747 O O . GLN A 1 101 ? 7.342 4.431 -8.278 1.00 97.94 101 GLN A O 1
ATOM 752 N N . SER A 1 102 ? 7.942 3.233 -6.464 1.00 98.19 102 SER A N 1
ATOM 753 C CA . SER A 1 102 ? 9.381 3.211 -6.751 1.00 98.19 102 SER A CA 1
ATOM 754 C C . SER A 1 102 ? 9.662 2.476 -8.065 1.00 98.19 102 SER A C 1
ATOM 756 O O . SER A 1 102 ? 10.264 3.045 -8.981 1.00 98.19 102 SER A O 1
ATOM 758 N N . ALA A 1 103 ? 9.060 1.294 -8.243 1.00 98.00 103 ALA A N 1
ATOM 759 C CA . ALA A 1 103 ? 9.138 0.537 -9.488 1.00 98.00 103 ALA A CA 1
ATOM 760 C C . ALA A 1 103 ? 8.649 1.343 -10.701 1.00 98.00 103 ALA A C 1
ATOM 762 O O . ALA A 1 103 ? 9.276 1.327 -11.761 1.00 98.00 103 ALA A O 1
ATOM 763 N N . LEU A 1 104 ? 7.542 2.080 -10.555 1.00 96.75 104 LEU A N 1
ATOM 764 C CA . LEU A 1 104 ? 7.041 2.968 -11.604 1.00 96.75 104 LEU A CA 1
ATOM 765 C C . LEU A 1 104 ? 8.062 4.059 -11.960 1.00 96.75 104 LEU A C 1
ATOM 767 O O . LEU A 1 104 ? 8.259 4.333 -13.144 1.00 96.75 104 LEU A O 1
ATOM 771 N N . GLY A 1 105 ? 8.722 4.653 -10.961 1.00 96.62 105 GLY A N 1
ATOM 772 C CA . GLY A 1 105 ? 9.801 5.622 -11.165 1.00 96.62 105 GLY A CA 1
ATOM 773 C C . GLY A 1 105 ? 10.949 5.031 -11.981 1.00 96.62 105 GLY A C 1
ATOM 774 O O . GLY A 1 105 ? 11.317 5.583 -13.016 1.00 96.62 105 GLY A O 1
ATOM 775 N N . HIS A 1 106 ? 11.426 3.848 -11.598 1.00 97.88 106 HIS A N 1
ATOM 776 C CA . HIS A 1 106 ? 12.474 3.146 -12.335 1.00 97.88 106 HIS A CA 1
ATOM 777 C C . HIS A 1 106 ? 12.071 2.772 -13.767 1.00 97.88 106 HIS A C 1
ATOM 779 O O . HIS A 1 106 ? 12.881 2.892 -14.683 1.00 97.88 106 HIS A O 1
ATOM 785 N N . ILE A 1 107 ? 10.817 2.379 -14.009 1.00 96.12 107 ILE A N 1
ATOM 786 C CA . ILE A 1 107 ? 10.318 2.125 -15.372 1.00 96.12 107 ILE A CA 1
ATOM 787 C C . ILE A 1 107 ? 10.333 3.411 -16.209 1.00 96.12 107 ILE A C 1
ATOM 789 O O . ILE A 1 107 ? 10.678 3.366 -17.392 1.00 96.12 107 ILE A O 1
ATOM 793 N N . MET A 1 108 ? 9.959 4.552 -15.627 1.00 94.88 108 MET A N 1
ATOM 794 C CA . MET A 1 108 ? 9.999 5.843 -16.321 1.00 94.88 108 MET A CA 1
ATOM 795 C C . MET A 1 108 ? 11.437 6.261 -16.652 1.00 94.88 108 MET A C 1
ATOM 797 O O . MET A 1 108 ? 11.712 6.607 -17.802 1.00 94.88 108 MET A O 1
ATOM 801 N N . ASP A 1 109 ? 12.359 6.137 -15.697 1.00 96.50 109 ASP A N 1
ATOM 802 C CA . ASP A 1 109 ? 13.785 6.418 -15.910 1.00 96.50 109 ASP A CA 1
ATOM 803 C C . ASP A 1 109 ? 14.378 5.499 -16.986 1.00 96.50 109 ASP A C 1
ATOM 805 O O . ASP A 1 109 ? 15.092 5.952 -17.887 1.00 96.50 109 ASP A O 1
ATOM 809 N N . ALA A 1 110 ? 14.004 4.216 -16.973 1.00 96.69 110 ALA A N 1
ATOM 810 C CA . ALA A 1 110 ? 14.379 3.278 -18.016 1.00 96.69 110 ALA A CA 1
ATOM 811 C C . ALA A 1 110 ? 13.885 3.771 -19.389 1.00 96.69 110 ALA A C 1
ATOM 813 O O . ALA A 1 110 ? 14.662 3.840 -20.343 1.00 96.69 110 ALA A O 1
ATOM 814 N N . GLN A 1 111 ? 12.617 4.168 -19.521 1.00 94.94 111 GLN A N 1
ATOM 815 C CA . GLN A 1 111 ? 12.090 4.685 -20.791 1.00 94.94 111 GLN A CA 1
ATOM 816 C C . GLN A 1 111 ? 12.880 5.894 -21.311 1.00 94.94 111 GLN A C 1
ATOM 818 O O . GLN A 1 111 ? 13.127 5.985 -22.518 1.00 94.94 111 GLN A O 1
ATOM 823 N N . ASP A 1 112 ? 13.317 6.792 -20.430 1.00 96.25 112 ASP A N 1
ATOM 824 C CA . ASP A 1 112 ? 14.162 7.925 -20.808 1.00 96.25 112 ASP A CA 1
ATOM 825 C C . ASP A 1 112 ? 15.572 7.482 -21.222 1.00 96.25 112 ASP A C 1
ATOM 827 O O . ASP A 1 112 ? 16.069 7.900 -22.273 1.00 96.25 112 ASP A O 1
ATOM 831 N N . ASN A 1 113 ? 16.179 6.545 -20.494 1.00 97.06 113 ASN A N 1
ATOM 832 C CA . ASN A 1 113 ? 17.478 5.969 -20.847 1.00 97.06 113 ASN A CA 1
ATOM 833 C C . ASN A 1 113 ? 17.448 5.225 -22.192 1.00 97.06 113 ASN A C 1
ATOM 835 O O . ASN A 1 113 ? 18.385 5.342 -22.988 1.00 97.06 113 ASN A O 1
ATOM 839 N N . ALA A 1 114 ? 16.351 4.535 -22.511 1.00 94.75 114 ALA A N 1
ATOM 840 C CA . ALA A 1 114 ? 16.151 3.897 -23.811 1.00 94.75 114 ALA A CA 1
ATOM 841 C C . ALA A 1 114 ? 16.103 4.924 -24.955 1.00 94.75 114 ALA A C 1
ATOM 843 O O . ALA A 1 114 ? 16.726 4.714 -25.998 1.00 94.75 114 ALA A O 1
ATOM 844 N N . ARG A 1 115 ? 15.428 6.068 -24.759 1.00 95.50 115 ARG A N 1
ATOM 845 C CA . ARG A 1 115 ? 15.385 7.171 -25.744 1.00 95.50 115 ARG A CA 1
ATOM 846 C C . ARG A 1 115 ? 16.761 7.786 -25.996 1.00 95.50 115 ARG A C 1
ATOM 848 O O . ARG A 1 115 ? 17.014 8.290 -27.090 1.00 95.50 115 ARG A O 1
ATOM 855 N N . LEU A 1 116 ? 17.638 7.741 -24.996 1.00 96.44 116 LEU A N 1
ATOM 856 C CA . LEU A 1 116 ? 19.013 8.234 -25.063 1.00 96.44 116 LEU A CA 1
ATOM 857 C C . LEU A 1 116 ? 20.029 7.165 -25.497 1.00 96.44 116 LEU A C 1
ATOM 859 O O . LEU A 1 116 ? 21.224 7.456 -25.532 1.00 96.44 116 LEU A O 1
ATOM 863 N N . TYR A 1 117 ? 19.580 5.953 -25.846 1.00 94.69 117 TYR A N 1
ATOM 864 C CA . TYR A 1 117 ? 20.433 4.809 -26.199 1.00 94.69 117 TYR A CA 1
ATOM 865 C C . TYR A 1 117 ? 21.420 4.405 -25.083 1.00 94.69 117 TYR A C 1
ATOM 867 O O . TYR A 1 117 ? 22.487 3.849 -25.347 1.00 94.69 117 TYR A O 1
ATOM 875 N N . GLN A 1 118 ? 21.068 4.668 -23.821 1.00 96.75 118 GLN A N 1
ATOM 876 C CA . GLN A 1 118 ? 21.861 4.332 -22.634 1.00 96.75 118 GLN A CA 1
ATOM 877 C C . GLN A 1 118 ? 21.446 2.961 -22.083 1.00 96.75 118 GLN A C 1
ATOM 879 O O . GLN A 1 118 ? 20.894 2.845 -20.991 1.00 96.75 118 GLN A O 1
ATOM 884 N N . TYR A 1 119 ? 21.698 1.909 -22.867 1.00 94.19 119 TYR A N 1
ATOM 885 C CA . TYR A 1 119 ? 21.182 0.563 -22.593 1.00 94.19 119 TYR A CA 1
ATOM 886 C C . TYR A 1 119 ? 21.629 -0.023 -21.250 1.00 94.19 119 TYR A C 1
ATOM 888 O O . TYR A 1 119 ? 20.828 -0.673 -20.589 1.00 94.19 119 TYR A O 1
ATOM 896 N N . ASP A 1 120 ? 22.856 0.245 -20.803 1.00 96.88 120 ASP A N 1
ATOM 897 C CA . ASP A 1 120 ? 23.327 -0.238 -19.498 1.00 96.88 120 ASP A CA 1
ATOM 898 C C . ASP A 1 120 ? 22.496 0.338 -18.339 1.00 96.88 120 ASP A C 1
ATOM 900 O O . ASP A 1 120 ? 22.166 -0.375 -17.391 1.00 96.88 120 ASP A O 1
ATOM 904 N N . LEU A 1 121 ? 22.115 1.620 -18.429 1.00 97.12 121 LEU A N 1
ATOM 905 C CA . LEU A 1 121 ? 21.255 2.261 -17.433 1.00 97.12 121 LEU A CA 1
ATOM 906 C C . LEU A 1 121 ? 19.820 1.749 -17.541 1.00 97.12 121 LEU A C 1
ATOM 908 O O . LEU A 1 121 ? 19.213 1.440 -16.524 1.00 97.12 121 LEU A O 1
ATOM 912 N N . TRP A 1 122 ? 19.320 1.561 -18.764 1.00 97.75 122 TRP A N 1
ATOM 913 C CA . TRP A 1 122 ? 18.010 0.955 -18.996 1.00 97.75 122 TRP A CA 1
ATOM 914 C C . TRP A 1 122 ? 17.880 -0.430 -18.344 1.00 97.75 122 TRP A C 1
ATOM 916 O O . TRP A 1 122 ? 16.922 -0.673 -17.613 1.00 97.75 122 TRP A O 1
ATOM 926 N N . TYR A 1 123 ? 18.854 -1.325 -18.553 1.00 96.94 123 TYR A N 1
ATOM 927 C CA . TYR A 1 123 ? 18.848 -2.657 -17.936 1.00 96.94 123 TYR A CA 1
ATOM 928 C C . TYR A 1 123 ? 18.898 -2.584 -16.410 1.00 96.94 123 TYR A C 1
ATOM 930 O O . TYR A 1 123 ? 18.211 -3.355 -15.739 1.00 96.94 123 TYR A O 1
ATOM 938 N N . ARG A 1 124 ? 19.702 -1.666 -15.859 1.00 97.88 124 ARG A N 1
ATOM 939 C CA . ARG A 1 124 ? 19.790 -1.458 -14.412 1.00 97.88 124 ARG A CA 1
ATOM 940 C C . ARG A 1 124 ? 18.448 -1.012 -13.840 1.00 97.88 124 ARG A C 1
ATOM 942 O O . ARG A 1 124 ? 17.989 -1.609 -12.876 1.00 97.88 124 ARG A O 1
ATOM 949 N N . ASP A 1 125 ? 17.818 -0.011 -14.441 1.00 98.19 125 ASP A N 1
ATOM 950 C CA . ASP A 1 125 ? 16.570 0.542 -13.919 1.00 98.19 125 ASP A CA 1
ATOM 951 C C . ASP A 1 125 ? 15.419 -0.476 -14.059 1.00 98.19 125 ASP A C 1
ATOM 953 O O . ASP A 1 125 ? 14.641 -0.657 -13.127 1.00 98.19 125 ASP A O 1
ATOM 957 N N . MET A 1 126 ? 15.370 -1.260 -15.147 1.00 98.06 126 MET A N 1
ATOM 958 C CA . MET A 1 126 ? 14.432 -2.390 -15.267 1.00 98.06 126 MET A CA 1
ATOM 959 C C . MET A 1 126 ? 14.666 -3.479 -14.205 1.00 98.06 126 MET A C 1
ATOM 961 O O . MET A 1 126 ? 13.710 -4.096 -13.730 1.00 98.06 126 MET A O 1
ATOM 965 N N . ALA A 1 127 ? 15.922 -3.733 -13.819 1.00 97.75 12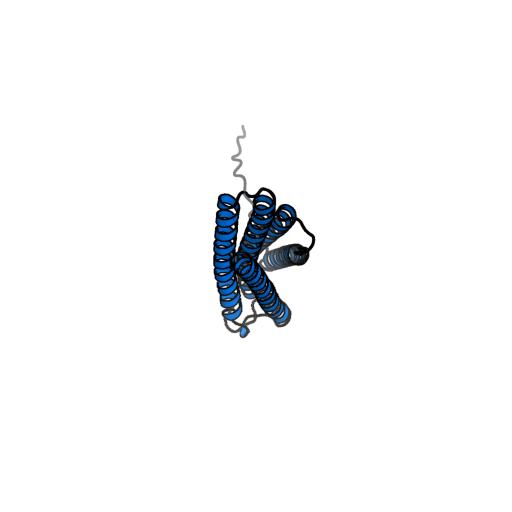7 ALA A N 1
ATOM 966 C CA . ALA A 1 127 ? 16.245 -4.676 -12.750 1.00 97.75 127 ALA A CA 1
ATOM 967 C C . ALA A 1 127 ? 15.813 -4.152 -11.370 1.00 97.75 127 ALA A C 1
ATOM 969 O O . ALA A 1 127 ? 15.205 -4.910 -10.617 1.00 97.75 127 ALA A O 1
ATOM 970 N N . CYS A 1 128 ? 16.055 -2.870 -11.072 1.00 98.31 128 CYS A N 1
ATOM 971 C CA . CYS A 1 128 ? 15.567 -2.219 -9.852 1.00 98.31 128 CYS A CA 1
ATOM 972 C C . CYS A 1 128 ? 14.035 -2.253 -9.782 1.00 98.31 128 CYS A C 1
ATOM 974 O O . CYS A 1 128 ? 13.480 -2.684 -8.778 1.00 98.31 128 CYS A O 1
ATOM 976 N N . ALA A 1 129 ? 13.342 -1.940 -10.883 1.00 98.31 129 ALA A N 1
ATOM 977 C CA . ALA A 1 129 ? 11.884 -2.019 -10.933 1.00 98.31 129 ALA A CA 1
ATOM 978 C C . ALA A 1 129 ? 11.349 -3.424 -10.603 1.00 98.31 129 ALA A C 1
ATOM 980 O O . ALA A 1 129 ? 10.354 -3.557 -9.895 1.00 98.31 129 ALA A O 1
ATOM 981 N N . ARG A 1 130 ? 12.004 -4.492 -11.081 1.00 98.25 130 ARG A N 1
ATOM 982 C CA . ARG A 1 130 ? 11.635 -5.873 -10.718 1.00 98.25 130 ARG A CA 1
ATOM 983 C C . ARG A 1 130 ? 11.883 -6.184 -9.245 1.00 98.25 130 ARG A C 1
ATOM 985 O O . ARG A 1 130 ? 11.111 -6.931 -8.649 1.00 98.25 130 ARG A O 1
ATOM 992 N N . GLU A 1 131 ? 12.970 -5.675 -8.674 1.00 98.31 131 GLU A N 1
ATOM 993 C CA . GLU A 1 131 ? 13.276 -5.877 -7.259 1.00 98.31 131 GLU A CA 1
ATOM 994 C C . GLU A 1 131 ? 12.221 -5.223 -6.362 1.00 98.31 131 GLU A C 1
ATOM 996 O O . GLU A 1 131 ? 11.697 -5.893 -5.469 1.00 98.31 131 GLU A O 1
ATOM 1001 N N . ASP A 1 132 ? 11.843 -3.985 -6.673 1.00 98.56 132 ASP A N 1
ATOM 1002 C CA . ASP A 1 132 ? 10.794 -3.246 -5.972 1.00 98.56 132 ASP A CA 1
ATOM 1003 C C . ASP A 1 132 ? 9.435 -3.953 -6.098 1.00 98.56 132 ASP A C 1
ATOM 1005 O O . ASP A 1 132 ? 8.746 -4.155 -5.103 1.00 98.56 132 ASP A O 1
ATOM 1009 N N . LEU A 1 133 ? 9.058 -4.440 -7.290 1.00 98.50 133 LEU A N 1
ATOM 1010 C CA . LEU A 1 133 ? 7.803 -5.195 -7.469 1.00 98.50 133 LEU A CA 1
ATOM 1011 C C . LEU A 1 133 ? 7.794 -6.505 -6.669 1.00 98.50 133 LEU A C 1
ATOM 1013 O O . LEU A 1 133 ? 6.781 -6.857 -6.066 1.00 98.50 133 LEU A O 1
ATOM 1017 N N . ARG A 1 134 ? 8.935 -7.194 -6.573 1.00 98.25 134 ARG A N 1
ATOM 1018 C CA . ARG A 1 134 ? 9.073 -8.371 -5.705 1.00 98.25 134 ARG A CA 1
ATOM 1019 C C . ARG A 1 134 ? 8.926 -8.006 -4.223 1.00 98.25 134 ARG A C 1
ATOM 1021 O O . ARG A 1 134 ? 8.317 -8.773 -3.478 1.00 98.25 134 ARG A O 1
ATOM 1028 N N . SER A 1 135 ? 9.480 -6.870 -3.792 1.00 98.31 135 SER A N 1
ATOM 1029 C CA . SER A 1 135 ? 9.294 -6.342 -2.430 1.00 98.31 135 SER A CA 1
ATOM 1030 C C . SER A 1 135 ? 7.816 -6.029 -2.170 1.00 98.31 135 SER A C 1
ATOM 1032 O O . SER A 1 135 ? 7.247 -6.480 -1.172 1.00 98.31 135 SER A O 1
ATOM 1034 N N . ALA A 1 136 ? 7.159 -5.357 -3.123 1.00 98.50 136 ALA A N 1
ATOM 1035 C CA . ALA A 1 136 ? 5.739 -5.030 -3.068 1.00 98.50 136 ALA A CA 1
ATOM 1036 C C . ALA A 1 136 ? 4.864 -6.272 -2.868 1.00 98.50 136 ALA A C 1
ATOM 1038 O O . ALA A 1 136 ? 4.005 -6.267 -1.988 1.00 98.50 136 ALA A O 1
ATOM 1039 N N . HIS A 1 137 ? 5.112 -7.347 -3.622 1.00 97.94 137 HIS A N 1
ATOM 1040 C CA . HIS A 1 137 ? 4.420 -8.630 -3.456 1.00 97.94 137 HIS A CA 1
ATOM 1041 C C . HIS A 1 137 ? 4.570 -9.196 -2.044 1.00 97.94 137 HIS A C 1
ATOM 1043 O O . HIS A 1 137 ? 3.580 -9.578 -1.426 1.00 97.94 137 HIS A O 1
ATOM 1049 N N . GLY A 1 138 ? 5.782 -9.166 -1.482 1.00 98.00 138 GLY A N 1
ATOM 1050 C CA . GLY A 1 138 ? 6.020 -9.616 -0.108 1.00 98.00 138 GLY A CA 1
ATOM 1051 C C . GLY A 1 138 ? 5.204 -8.837 0.931 1.00 98.00 138 GLY A C 1
ATOM 1052 O O . GLY A 1 138 ? 4.638 -9.430 1.853 1.00 98.00 138 GLY A O 1
ATOM 1053 N N . TYR A 1 139 ? 5.091 -7.516 0.771 1.00 98.50 139 TYR A N 1
ATOM 1054 C CA . TYR A 1 139 ? 4.238 -6.696 1.634 1.00 98.50 139 TYR A CA 1
ATOM 1055 C C . TYR A 1 139 ? 2.744 -6.948 1.395 1.00 98.50 139 TYR A C 1
ATOM 1057 O O . TYR A 1 139 ? 1.987 -7.017 2.362 1.00 98.50 139 TYR A O 1
ATOM 1065 N N . LEU A 1 140 ? 2.300 -7.124 0.147 1.00 98.12 140 LEU A N 1
ATOM 1066 C CA . LEU A 1 140 ? 0.898 -7.428 -0.165 1.00 98.12 140 LEU A CA 1
ATOM 1067 C C . LEU A 1 140 ? 0.464 -8.761 0.446 1.00 98.12 140 LEU A C 1
ATOM 1069 O O . LEU A 1 140 ? -0.586 -8.814 1.088 1.00 98.12 140 LEU A O 1
ATOM 1073 N N . ASP A 1 141 ? 1.295 -9.795 0.332 1.00 97.69 141 ASP A N 1
ATOM 1074 C CA . ASP A 1 141 ? 1.070 -11.089 0.977 1.00 97.69 141 ASP A CA 1
ATOM 1075 C C . ASP A 1 141 ? 0.976 -10.939 2.501 1.00 97.69 141 ASP A C 1
ATOM 1077 O O . ASP A 1 141 ? 0.060 -11.477 3.131 1.00 97.69 141 ASP A O 1
ATOM 1081 N N . GLY A 1 142 ? 1.870 -10.145 3.100 1.00 97.31 142 GLY A N 1
ATOM 1082 C CA . GLY A 1 142 ? 1.834 -9.826 4.528 1.00 97.31 142 GLY A CA 1
ATOM 1083 C C . GLY A 1 142 ? 0.549 -9.105 4.949 1.00 97.31 142 GLY A C 1
ATOM 1084 O O . GLY A 1 142 ? -0.082 -9.485 5.938 1.00 97.31 142 GLY A O 1
ATOM 1085 N N . ALA A 1 143 ? 0.115 -8.105 4.179 1.00 97.31 143 ALA A N 1
ATOM 1086 C CA . ALA A 1 143 ? -1.113 -7.360 4.440 1.00 97.31 143 ALA A CA 1
ATOM 1087 C C . ALA A 1 143 ? -2.355 -8.254 4.313 1.00 97.31 143 ALA A C 1
ATOM 1089 O O . ALA A 1 143 ? -3.262 -8.168 5.144 1.00 97.31 143 ALA A O 1
ATOM 1090 N N . VAL A 1 144 ? -2.397 -9.135 3.306 1.00 97.31 144 VAL A N 1
ATOM 1091 C CA . VAL A 1 144 ? -3.484 -10.105 3.106 1.00 97.31 144 VAL A CA 1
ATOM 1092 C C . VAL A 1 144 ? -3.516 -11.142 4.225 1.00 97.31 144 VAL A C 1
ATOM 1094 O O . VAL A 1 144 ? -4.602 -11.427 4.733 1.00 97.31 144 VAL A O 1
ATOM 1097 N N . SER A 1 145 ? -2.362 -11.678 4.639 1.00 97.38 145 SER A N 1
ATOM 1098 C CA . SER A 1 145 ? -2.278 -12.600 5.780 1.00 97.38 145 SER A CA 1
ATOM 1099 C C . SER A 1 145 ? -2.821 -11.938 7.040 1.00 97.38 145 SER A C 1
ATOM 1101 O O . SER A 1 145 ? -3.753 -12.461 7.642 1.00 97.38 145 SER A O 1
ATOM 1103 N N . SER A 1 146 ? -2.344 -10.730 7.358 1.00 96.38 146 SER A N 1
ATOM 1104 C CA . SER A 1 146 ? -2.816 -9.955 8.509 1.00 96.38 146 SER A CA 1
ATOM 1105 C C . SER A 1 146 ? -4.340 -9.764 8.493 1.00 96.38 146 SER A C 1
ATOM 1107 O O . SER A 1 146 ? -4.990 -10.017 9.501 1.00 96.38 146 SER A O 1
ATOM 1109 N N . LEU A 1 147 ? -4.947 -9.430 7.345 1.00 97.12 147 LEU A N 1
ATOM 1110 C CA . LEU A 1 147 ? -6.411 -9.293 7.217 1.00 97.12 147 LEU A CA 1
ATOM 1111 C C . LEU A 1 147 ? -7.179 -10.616 7.322 1.00 97.12 147 LEU A C 1
ATOM 1113 O O . LEU A 1 147 ? -8.387 -10.613 7.575 1.00 97.12 147 LEU A O 1
ATOM 1117 N N . ASN A 1 148 ? -6.538 -11.741 7.018 1.00 96.69 148 ASN A N 1
ATOM 1118 C CA . ASN A 1 148 ? -7.137 -13.067 7.144 1.00 96.69 148 ASN A CA 1
ATOM 1119 C C . ASN A 1 148 ? -7.038 -13.605 8.573 1.00 96.69 148 ASN A C 1
ATOM 1121 O O . ASN A 1 148 ? -7.923 -14.354 8.981 1.00 96.69 148 ASN A O 1
ATOM 1125 N N . ASP A 1 149 ? -6.024 -13.174 9.321 1.00 95.62 149 ASP A N 1
ATOM 1126 C CA . ASP A 1 149 ? -5.800 -13.555 10.715 1.00 95.62 149 ASP A CA 1
ATOM 1127 C C . ASP A 1 149 ? -6.691 -12.769 11.699 1.00 95.62 149 ASP A C 1
ATOM 1129 O O . ASP A 1 149 ? -6.844 -13.168 12.857 1.00 95.62 149 ASP A O 1
ATOM 1133 N N . ILE A 1 150 ? -7.349 -11.690 11.244 1.00 94.44 150 ILE A N 1
ATOM 1134 C CA . ILE A 1 150 ? -8.321 -10.947 12.061 1.00 94.44 150 ILE A CA 1
ATOM 1135 C C . ILE A 1 150 ? -9.465 -11.871 12.486 1.00 94.44 150 ILE A C 1
ATOM 1137 O O . ILE A 1 150 ? -10.217 -12.413 11.669 1.00 94.44 150 ILE A O 1
ATOM 1141 N N . THR A 1 151 ? -9.658 -11.993 13.799 1.00 93.88 151 THR A N 1
ATOM 1142 C CA . THR A 1 151 ? -10.731 -12.813 14.364 1.00 93.88 151 THR A CA 1
ATOM 1143 C C . THR A 1 151 ? -12.081 -12.125 14.165 1.00 93.88 151 THR A C 1
ATOM 1145 O O . THR A 1 151 ? -12.484 -11.280 14.960 1.00 93.88 151 THR A O 1
ATOM 1148 N N . MET A 1 152 ? -12.821 -12.517 13.123 1.00 92.69 152 MET A N 1
ATOM 1149 C CA . MET A 1 152 ? -14.087 -11.870 12.734 1.00 92.69 152 MET A CA 1
ATOM 1150 C C . MET A 1 152 ? -15.167 -11.849 13.827 1.00 92.69 152 MET A C 1
ATOM 1152 O O . MET A 1 152 ? -15.995 -10.944 13.833 1.00 92.69 152 MET A O 1
ATOM 1156 N N . ALA A 1 153 ? -15.157 -12.802 14.767 1.00 91.94 153 ALA A N 1
ATOM 1157 C CA . ALA A 1 153 ? -16.078 -12.807 15.912 1.00 91.94 153 ALA A CA 1
ATOM 1158 C C . ALA A 1 153 ? -15.883 -11.595 16.844 1.00 91.94 153 ALA A C 1
ATOM 1160 O O . ALA A 1 153 ? -16.829 -11.159 17.494 1.00 91.94 153 ALA A O 1
ATOM 1161 N N . ARG A 1 154 ? -14.670 -11.033 16.862 1.00 93.12 154 ARG A N 1
ATOM 1162 C CA . ARG A 1 154 ? -14.295 -9.855 17.651 1.00 93.12 154 ARG A CA 1
ATOM 1163 C C . ARG A 1 154 ? -14.465 -8.548 16.883 1.00 93.12 154 ARG A C 1
ATOM 1165 O O . ARG A 1 154 ? -14.270 -7.482 17.452 1.00 93.12 154 ARG A O 1
ATOM 1172 N N . VAL A 1 155 ? -14.827 -8.606 15.602 1.00 93.50 155 VAL A N 1
ATOM 1173 C CA . VAL A 1 155 ? -14.981 -7.420 14.757 1.00 93.50 155 VAL A CA 1
ATOM 1174 C C . VAL A 1 155 ? -16.429 -6.927 14.819 1.00 93.50 155 VAL A C 1
ATOM 1176 O O . VAL A 1 155 ? -17.338 -7.665 14.412 1.00 93.50 155 VAL A O 1
ATOM 1179 N N . PRO A 1 156 ? -16.676 -5.674 15.251 1.00 93.81 156 PRO A N 1
ATOM 1180 C CA . PRO A 1 156 ? -18.000 -5.069 15.171 1.00 93.81 156 PRO A CA 1
ATOM 1181 C C . PRO A 1 156 ? -18.556 -5.122 13.744 1.00 93.81 156 PRO A C 1
ATOM 1183 O O . PRO A 1 156 ? -17.842 -4.850 12.781 1.00 93.81 156 PRO A O 1
ATOM 1186 N N . VAL A 1 157 ? -19.853 -5.416 13.593 1.00 94.50 157 VAL A N 1
ATOM 1187 C CA . VAL A 1 157 ? -20.504 -5.573 12.273 1.00 94.50 157 VAL A CA 1
ATOM 1188 C C . VAL A 1 157 ? -20.245 -4.377 11.349 1.00 94.50 157 VAL A C 1
ATOM 1190 O O . VAL A 1 157 ? -20.010 -4.564 10.158 1.00 94.50 157 VAL A O 1
ATOM 1193 N N . ALA A 1 158 ? -20.224 -3.162 11.904 1.00 91.94 158 ALA A N 1
ATOM 1194 C CA . ALA A 1 158 ? -19.970 -1.933 11.156 1.00 91.94 158 ALA A CA 1
ATOM 1195 C C . ALA A 1 158 ? -18.591 -1.897 10.466 1.00 91.94 158 ALA A C 1
ATOM 1197 O O . ALA A 1 158 ? -18.471 -1.261 9.428 1.00 91.94 158 ALA A O 1
ATOM 1198 N N . MET A 1 159 ? -17.588 -2.604 10.998 1.00 94.44 159 MET A N 1
ATOM 1199 C CA . MET A 1 159 ? -16.207 -2.603 10.494 1.00 94.44 159 MET A CA 1
ATOM 1200 C C . MET A 1 159 ? -15.877 -3.792 9.587 1.00 94.44 159 MET A C 1
ATOM 1202 O O . MET A 1 159 ? -14.828 -3.830 8.946 1.00 94.44 159 MET A O 1
ATOM 1206 N N . GLN A 1 160 ? -16.763 -4.787 9.495 1.00 94.25 160 GLN A N 1
ATOM 1207 C CA . GLN A 1 160 ? -16.524 -5.951 8.633 1.00 94.25 160 GLN A CA 1
ATOM 1208 C C . GLN A 1 160 ? -16.431 -5.546 7.154 1.00 94.25 160 GLN A C 1
ATOM 1210 O O . GLN A 1 160 ? -15.667 -6.139 6.390 1.00 94.25 160 GLN A O 1
ATOM 1215 N N . GLY A 1 161 ? -17.172 -4.501 6.765 1.00 93.94 161 GLY A N 1
ATOM 1216 C CA . GLY A 1 161 ? -17.072 -3.889 5.442 1.00 93.94 161 GLY A CA 1
ATOM 1217 C C . GLY A 1 161 ? -15.693 -3.287 5.168 1.00 93.94 161 GLY A C 1
ATOM 1218 O O . GLY A 1 161 ? -15.176 -3.450 4.065 1.00 93.94 161 GLY A O 1
ATOM 1219 N N . ASP A 1 162 ? -15.057 -2.682 6.171 1.00 94.44 162 ASP A N 1
ATOM 1220 C CA . ASP A 1 162 ? -13.742 -2.046 6.027 1.00 94.44 162 ASP A CA 1
ATOM 1221 C C . ASP A 1 162 ? -12.626 -3.084 5.834 1.00 94.44 162 ASP A C 1
ATOM 1223 O O . ASP A 1 162 ? -11.710 -2.884 5.029 1.00 94.44 162 ASP A O 1
ATOM 1227 N N . ILE A 1 163 ? -12.742 -4.243 6.494 1.00 94.56 163 ILE A N 1
ATOM 1228 C CA . ILE A 1 163 ? -11.864 -5.403 6.270 1.00 94.56 163 ILE A CA 1
ATOM 1229 C C . ILE A 1 163 ? -12.072 -5.977 4.863 1.00 94.56 163 ILE A C 1
ATOM 1231 O O . ILE A 1 163 ? -11.111 -6.331 4.182 1.00 94.56 163 ILE A O 1
ATOM 1235 N N . ALA A 1 164 ? -13.313 -6.073 4.383 1.00 95.31 164 ALA A N 1
ATOM 1236 C CA . ALA A 1 164 ? -13.562 -6.528 3.016 1.00 95.31 164 ALA A CA 1
ATOM 1237 C C . ALA A 1 164 ? -12.984 -5.543 1.983 1.00 95.31 164 ALA A C 1
ATOM 1239 O O . ALA A 1 164 ? -12.305 -5.958 1.041 1.00 95.31 164 ALA A O 1
ATOM 1240 N N . ALA A 1 165 ? -13.185 -4.240 2.193 1.00 94.19 165 ALA A N 1
ATOM 1241 C CA . ALA A 1 165 ? -12.612 -3.185 1.363 1.00 94.19 165 ALA A CA 1
ATOM 1242 C C . ALA A 1 165 ? -11.076 -3.227 1.373 1.00 94.19 165 ALA A C 1
ATOM 1244 O O . ALA A 1 165 ? -10.456 -3.106 0.320 1.00 94.19 165 ALA A O 1
ATOM 1245 N N . ALA A 1 166 ? -10.463 -3.495 2.531 1.00 95.25 166 ALA A N 1
ATOM 1246 C CA . ALA A 1 166 ? -9.023 -3.700 2.664 1.00 95.25 166 ALA A CA 1
ATOM 1247 C C . ALA A 1 166 ? -8.491 -4.773 1.712 1.00 95.25 166 ALA A C 1
ATOM 1249 O O . ALA A 1 166 ? -7.548 -4.530 0.961 1.00 95.25 166 ALA A O 1
ATOM 1250 N N . LYS A 1 167 ? -9.130 -5.947 1.721 1.00 96.19 167 LYS A N 1
ATOM 1251 C CA . LYS A 1 167 ? -8.737 -7.088 0.886 1.00 96.19 167 LYS A CA 1
ATOM 1252 C C . LYS A 1 167 ? -8.867 -6.763 -0.601 1.00 96.19 167 LYS A C 1
ATOM 1254 O O . LYS A 1 167 ? -8.007 -7.147 -1.390 1.00 96.19 167 LYS A O 1
ATOM 1259 N N . ILE A 1 168 ? -9.908 -6.019 -0.978 1.00 96.25 168 ILE A N 1
ATOM 1260 C CA . ILE A 1 168 ? -10.091 -5.537 -2.353 1.00 96.25 168 ILE A CA 1
ATOM 1261 C C . ILE A 1 168 ? -8.950 -4.593 -2.751 1.00 96.25 168 ILE A C 1
ATOM 1263 O O . ILE A 1 168 ? -8.408 -4.723 -3.847 1.00 96.25 168 ILE A O 1
ATOM 1267 N N . THR A 1 169 ? -8.543 -3.673 -1.873 1.00 95.75 169 THR A N 1
ATOM 1268 C CA . THR A 1 169 ? -7.412 -2.774 -2.141 1.00 95.75 169 THR A CA 1
ATOM 1269 C C . THR A 1 169 ? -6.105 -3.548 -2.319 1.00 95.75 169 THR A C 1
ATOM 1271 O O . THR A 1 169 ? -5.388 -3.262 -3.278 1.00 95.75 169 THR A O 1
ATOM 1274 N N . CYS A 1 170 ? -5.826 -4.562 -1.485 1.00 96.69 170 CYS A N 1
ATOM 1275 C CA . CYS A 1 170 ? -4.673 -5.451 -1.685 1.00 96.69 170 CYS A CA 1
ATOM 1276 C C . CYS A 1 170 ? -4.697 -6.086 -3.081 1.00 96.69 170 CYS A C 1
ATOM 1278 O O . CYS A 1 170 ? -3.733 -5.959 -3.828 1.00 96.69 170 CYS A O 1
ATOM 1280 N N . ALA A 1 171 ? -5.820 -6.701 -3.468 1.00 96.81 171 ALA A N 1
ATOM 1281 C CA . ALA A 1 171 ? -5.958 -7.361 -4.768 1.00 96.81 171 ALA A CA 1
ATOM 1282 C C . ALA A 1 171 ? -5.807 -6.388 -5.954 1.00 96.81 171 ALA A C 1
ATOM 1284 O O . ALA A 1 171 ? -5.256 -6.737 -6.997 1.00 96.81 171 ALA A O 1
ATOM 1285 N N . ASN A 1 172 ? -6.275 -5.146 -5.805 1.00 96.19 172 ASN A N 1
ATOM 1286 C CA . ASN A 1 172 ? -6.126 -4.119 -6.835 1.00 96.19 172 ASN A CA 1
ATOM 1287 C C . ASN A 1 172 ? -4.665 -3.678 -7.015 1.00 96.19 172 ASN A C 1
ATOM 1289 O O . ASN A 1 172 ? -4.238 -3.451 -8.153 1.00 96.19 172 ASN A O 1
ATOM 1293 N N . LEU A 1 173 ? -3.918 -3.537 -5.914 1.00 96.81 173 LEU A N 1
ATOM 1294 C CA . LEU A 1 173 ? -2.491 -3.206 -5.940 1.00 96.81 173 LEU A CA 1
ATOM 1295 C C . LEU A 1 173 ? -1.654 -4.372 -6.472 1.00 96.81 173 LEU A C 1
ATOM 1297 O O . LEU A 1 173 ? -0.811 -4.145 -7.334 1.00 96.81 173 LEU A O 1
ATOM 1301 N N . ASP A 1 174 ? -1.961 -5.601 -6.066 1.00 97.25 174 ASP A N 1
ATOM 1302 C CA . ASP A 1 174 ? -1.350 -6.823 -6.601 1.00 97.25 174 ASP A CA 1
ATOM 1303 C C . ASP A 1 174 ? -1.543 -6.930 -8.121 1.00 97.25 174 ASP A C 1
ATOM 1305 O O . ASP A 1 174 ? -0.590 -6.995 -8.901 1.00 97.25 174 ASP A O 1
ATOM 1309 N N . GLY A 1 175 ? -2.785 -6.769 -8.586 1.00 97.12 175 GLY A N 1
ATOM 1310 C CA . GLY A 1 175 ? -3.076 -6.734 -10.015 1.00 97.12 175 GLY A CA 1
ATOM 1311 C C . GLY A 1 175 ? -2.357 -5.598 -10.754 1.00 97.12 175 GLY A C 1
ATOM 1312 O O . GLY A 1 175 ? -2.100 -5.715 -11.953 1.00 97.12 175 GLY A O 1
ATOM 1313 N N . ARG A 1 176 ? -2.036 -4.481 -10.085 1.00 95.75 176 ARG A N 1
ATOM 1314 C CA . ARG A 1 176 ? -1.212 -3.407 -10.663 1.00 95.75 176 ARG A CA 1
ATOM 1315 C C . ARG A 1 176 ? 0.256 -3.810 -10.739 1.00 95.75 176 ARG A C 1
ATOM 1317 O O . ARG A 1 176 ? 0.833 -3.610 -11.807 1.00 95.75 176 ARG A O 1
ATOM 1324 N N . ALA A 1 177 ? 0.822 -4.376 -9.676 1.00 97.44 177 ALA A N 1
ATOM 1325 C CA . ALA A 1 177 ? 2.190 -4.882 -9.671 1.00 97.44 177 ALA A CA 1
ATOM 1326 C C . ALA A 1 177 ? 2.392 -5.894 -10.810 1.00 97.44 177 ALA A C 1
ATOM 1328 O O . ALA A 1 177 ? 3.242 -5.675 -11.670 1.00 97.44 177 ALA A O 1
ATOM 1329 N N . GLY A 1 178 ? 1.494 -6.877 -10.941 1.00 97.44 178 GLY A N 1
ATOM 1330 C CA . GLY A 1 178 ? 1.555 -7.873 -12.017 1.00 97.44 178 GLY A CA 1
ATOM 1331 C C . GLY A 1 178 ? 1.477 -7.286 -13.435 1.00 97.44 178 GLY A C 1
ATOM 1332 O O . GLY A 1 178 ? 2.116 -7.785 -14.363 1.00 97.44 178 GLY A O 1
ATOM 1333 N N . ARG A 1 179 ? 0.741 -6.182 -13.640 1.00 96.94 179 ARG A N 1
ATOM 1334 C CA . ARG A 1 179 ? 0.734 -5.479 -14.941 1.00 96.94 179 ARG A CA 1
ATOM 1335 C C . ARG A 1 179 ? 2.059 -4.777 -15.237 1.00 96.94 179 ARG A C 1
ATOM 1337 O O . ARG A 1 179 ? 2.453 -4.731 -16.400 1.00 96.94 179 ARG A O 1
ATOM 1344 N N . LEU A 1 180 ? 2.718 -4.217 -14.222 1.00 96.69 180 LEU A N 1
ATOM 1345 C CA . LEU A 1 180 ? 4.036 -3.598 -14.381 1.00 96.69 180 LEU A CA 1
ATOM 1346 C C . LEU A 1 180 ? 5.101 -4.659 -14.676 1.00 96.69 180 LEU A C 1
ATOM 1348 O O . LEU A 1 180 ? 5.890 -4.470 -15.597 1.00 96.69 180 LEU A O 1
ATOM 1352 N N . GLU A 1 181 ? 5.062 -5.802 -13.989 1.00 97.69 181 GLU A N 1
ATOM 1353 C CA . GLU A 1 181 ? 5.951 -6.941 -14.257 1.00 97.69 181 GLU A CA 1
ATOM 1354 C C . GLU A 1 181 ? 5.820 -7.419 -15.707 1.00 97.69 181 GLU A C 1
ATOM 1356 O O . GLU A 1 181 ? 6.812 -7.489 -16.430 1.00 97.69 181 GLU A O 1
ATOM 1361 N N . ALA A 1 182 ? 4.588 -7.631 -16.183 1.00 96.31 182 ALA A N 1
ATOM 1362 C CA . ALA A 1 182 ? 4.339 -8.027 -17.568 1.00 96.31 182 ALA A CA 1
ATOM 1363 C C . ALA A 1 182 ? 4.857 -6.994 -18.591 1.00 96.31 182 ALA A C 1
ATOM 1365 O O . ALA A 1 182 ? 5.328 -7.361 -19.673 1.00 96.31 182 ALA A O 1
ATOM 1366 N N . ALA A 1 183 ? 4.784 -5.699 -18.263 1.00 94.38 183 ALA A N 1
ATOM 1367 C CA . ALA A 1 183 ? 5.319 -4.635 -19.109 1.00 94.38 183 ALA A CA 1
ATOM 1368 C C . ALA A 1 183 ? 6.858 -4.647 -19.153 1.00 94.38 183 ALA A C 1
ATOM 1370 O O . ALA A 1 183 ? 7.436 -4.474 -20.231 1.00 94.38 183 ALA A O 1
ATOM 1371 N N . ILE A 1 184 ? 7.519 -4.893 -18.016 1.00 95.94 184 ILE A N 1
ATOM 1372 C CA . ILE A 1 184 ? 8.977 -5.064 -17.949 1.00 95.94 184 ILE A CA 1
ATOM 1373 C C . ILE A 1 184 ? 9.403 -6.291 -18.763 1.00 95.94 184 ILE A C 1
ATOM 1375 O O . ILE A 1 184 ? 10.296 -6.191 -19.602 1.00 95.94 184 ILE A O 1
ATOM 1379 N N . ASP A 1 185 ? 8.733 -7.427 -18.571 1.00 95.00 185 ASP A N 1
ATOM 1380 C CA . ASP A 1 185 ? 9.036 -8.679 -19.269 1.00 95.00 185 ASP A CA 1
ATOM 1381 C C . ASP A 1 185 ? 8.910 -8.531 -20.785 1.00 95.00 185 ASP A C 1
ATOM 1383 O O . ASP A 1 185 ? 9.796 -8.952 -21.523 1.00 95.00 185 ASP A O 1
ATOM 1387 N N . THR A 1 186 ? 7.851 -7.862 -21.248 1.00 94.50 186 THR A N 1
ATOM 1388 C CA . THR A 1 186 ? 7.652 -7.567 -22.675 1.00 94.50 186 THR A CA 1
ATOM 1389 C C . THR A 1 186 ? 8.752 -6.664 -23.231 1.00 94.50 186 THR A C 1
ATOM 1391 O O . THR A 1 186 ? 9.132 -6.803 -24.387 1.00 94.50 186 THR A O 1
ATOM 1394 N N . SER A 1 187 ? 9.265 -5.734 -22.424 1.00 90.56 187 SER A N 1
ATOM 1395 C CA . SER A 1 187 ? 10.308 -4.797 -22.856 1.00 90.56 187 SER A CA 1
ATOM 1396 C C . SER A 1 187 ? 11.694 -5.445 -22.939 1.00 90.56 187 SER A C 1
ATOM 1398 O O . SER A 1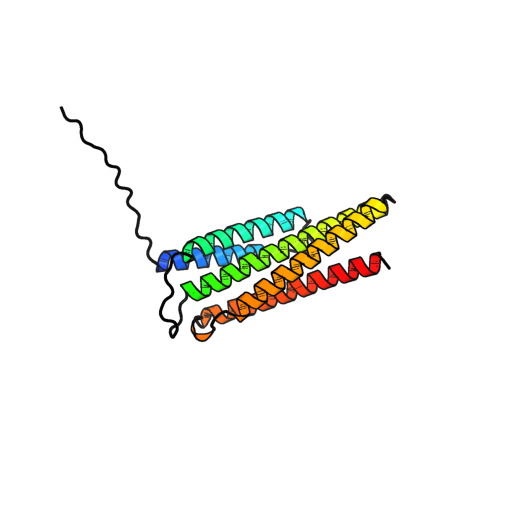 187 ? 12.555 -4.932 -23.648 1.00 90.56 187 SER A O 1
ATOM 1400 N N . LEU A 1 188 ? 11.918 -6.540 -22.205 1.00 89.06 188 LEU A N 1
ATOM 1401 C CA . LEU A 1 188 ? 13.187 -7.277 -22.143 1.00 89.06 188 LEU A CA 1
ATOM 1402 C C . LEU A 1 188 ? 13.255 -8.491 -23.085 1.00 89.06 188 LEU A C 1
ATOM 1404 O O . LEU A 1 188 ? 14.330 -9.082 -23.203 1.00 89.06 188 LEU A O 1
ATOM 1408 N N . ALA A 1 189 ? 12.133 -8.882 -23.694 1.00 85.81 189 ALA A N 1
ATOM 1409 C CA . ALA A 1 189 ? 12.028 -10.002 -24.631 1.00 85.81 189 ALA A CA 1
ATOM 1410 C C . ALA A 1 189 ? 12.485 -9.624 -26.050 1.00 85.81 189 ALA A C 1
ATOM 1412 O O . ALA A 1 189 ? 13.139 -10.482 -26.689 1.00 85.81 189 ALA A O 1
#

pLDDT: mean 90.19, std 15.67, range [32.12, 98.56]

Radius of gyration: 21.73 Å; chains: 1; bounding box: 44×48×79 Å

Foldseek 3Di:
DDDDDPPPPPPPPPDDLVNLLVQLVVLLVVLVVLLVPDPPVPDQLVRLLVSLVSSLVSLVVSLVSLVPPDFDDPQEAGSSLLSNLLSVLVNLLSLLSNLQSQLVVLCVVLVVCVVVVVVVSNVVSLVSSVVSLVVSVVSLVVSLVSLVPPPVSRHDPVCVVVSVVSNVSSVVSNVSSVVSVVVSVVVVD

Secondary structure (DSSP, 8-state):
----------------HHHHHHHHHHHHHHHHHHHHT--TTTS-HHHHHHHHHHHHHHHHHHHHHHHTSPP--TTS--HHHHHHHHHHHHHHHHHHHHHHHHHHHHHHHHHHHHHTT-HHHHHHHHHHHHHHHHHHHHHHHHHHHHHHHS-GGGS-HHHHHHHHHHHHHHHHHHHHHHHHHHHHHHHH-

Sequence (189 aa):
MAGMVLLGVMTAGCISTEEEVDEARSLMAKGDVRLASVDWNTDPPGIIEAKLVAAHIDFENAYASVAGISPGKEDEPDEAYALRELIQSRIILVSAALEIQSALGHIMDAQDNARLYQYDLWYRDMACAREDLRSAHGYLDGAVSSLNDITMARVPVAMQGDIAAAKITCANLDGRAGRLEAAIDTSLA